Protein AF-A0A5E3X2V9-F1 (afdb_monomer)

Foldseek 3Di:
DDDPPQDFQWKWAAAQFWIWIWGPDPVTDIDIAGEQWKWFDFPPHDDTDIDSPLPDDHDQRGAWMWHWYDDVPQPGTWIWIFGHLQQVRAIKTHHHQWMWTQGPQQAIDIDGHDHPPDDPDRCVPDDIWQNPTGSHCRPDDPLVLLLVLLVCQQVLLVDQEDALDDLFSRGFPDLDLVSLVNTLALSRNQCSLVPCSQVDPVDHDPPVSRDPSVVSLVVLCVCLPPVNLVSSCSSVVNPPVSSVSSVSSSVSNNCSSPDCSNVVSVVVVVVVVCVVVVVDDD

Nearest PDB structures (foldseek):
  8j99-assembly1_K  TM=2.688E-01  e=1.780E+00  Homo sapiens
  6znd-assembly1_A  TM=4.124E-01  e=8.680E+00  Homo sapiens
  1ud9-assembly5_A-2  TM=3.377E-01  e=6.605E+00  Sulfurisphaera tokodaii
  5kbt-assembly1_A  TM=1.381E-01  e=3.622E+00  Rattus norvegicus

Sequence (282 aa):
MAVLRAFIVGTVTVHLTHVVYKWNDSSHRTVEILVGQRLDYYRRHEKDCLTTDVDDAIDVEVMISIKLVQEPGAAFPVAHVTFMPSAGRQRIRVPPGFRIVLRNDSSISVERMPLEGAVPPALTDAQVHNANCYWSVPRREDGHAVREAWLSYEWAGTSEHGALLWPVFKQPTSFDRESLKDVITPWSVRHFLLNKALEDRYNPIPSAVFVEKRFRVHHARKRFSLTNINRLMILAGAPEERRADLEYGAKLVMAALNSEVVTDAVYEETLADAYAQGMLGV

Solvent-accessible surface area (backbone atoms only — not comparable to full-atom values): 15616 Å² total; per-residue (Å²): 135,83,79,80,72,77,56,59,41,31,38,42,35,28,42,79,68,35,32,43,37,35,41,59,56,100,78,62,51,74,47,79,37,42,68,57,22,21,38,38,37,41,72,66,91,82,51,78,46,78,38,66,70,65,79,64,85,81,59,78,60,30,38,39,35,42,31,26,38,76,50,90,91,50,95,56,38,34,34,40,42,31,29,14,53,73,30,14,46,33,33,28,42,35,44,50,33,33,31,42,38,36,34,74,76,19,43,54,48,80,42,83,48,91,57,88,89,66,69,86,68,76,62,79,79,63,65,66,43,55,67,84,53,43,57,35,54,40,94,61,68,56,43,64,60,56,42,52,54,48,52,52,45,58,48,37,75,69,46,90,66,75,42,66,66,70,69,34,82,58,72,54,84,47,71,51,66,65,42,34,60,31,35,55,30,36,40,17,33,35,51,47,57,60,41,68,57,70,68,38,82,90,68,62,59,59,72,96,74,54,63,58,55,68,52,42,54,50,49,50,53,57,60,44,31,80,91,32,46,71,58,51,37,49,24,61,69,55,57,74,90,47,45,70,35,52,52,48,44,28,49,38,50,49,52,19,64,70,29,66,72,28,46,48,57,48,47,55,49,53,49,52,51,34,44,76,69,64,76,45,86,134

Secondary structure (DSSP, 8-state):
-------EEEEEEE-SSEEEEEE-STT-EEEEEEBT-EEEEESSTT-EEEES--SSPPPTTEEEEEEEE--TT-SS-EEEEEE-GGGTT-EEEE-TTEEEEEETTSBEEEEE---TTPPTTTTTT---BT-SSBSS--SS--HHHHHHHHHHHHHHTTSSSS----SSSS--SSSSHHHHHHH--HHHHHHHHT-GGGG-SSSPPPTTT---HHHHHHHHHHHTSGGGHHHHHHHTT--GGGHHHHHHHHHHHHHHHTSHHHHHHHHHHHHHHHHHTT-S--

Structure (mmCIF, N/CA/C/O backbone):
data_AF-A0A5E3X2V9-F1
#
_entry.id   AF-A0A5E3X2V9-F1
#
loop_
_atom_site.group_PDB
_atom_site.id
_atom_site.type_symbol
_atom_site.label_atom_id
_atom_site.label_alt_id
_atom_site.label_comp_id
_atom_site.label_asym_id
_atom_site.label_entity_id
_atom_site.label_seq_id
_atom_site.pdbx_PDB_ins_code
_atom_site.Cartn_x
_atom_site.Cartn_y
_atom_site.Cartn_z
_atom_site.occupancy
_atom_site.B_iso_or_equiv
_atom_site.auth_seq_id
_atom_site.auth_comp_id
_atom_site.auth_asym_id
_atom_site.auth_atom_id
_atom_site.pdbx_PDB_model_num
ATOM 1 N N . MET A 1 1 ? -23.678 31.538 -3.703 1.00 32.41 1 MET A N 1
ATOM 2 C CA . MET A 1 1 ? -22.517 30.646 -3.904 1.00 32.41 1 MET A CA 1
ATOM 3 C C . MET A 1 1 ? -22.728 29.394 -3.070 1.00 32.41 1 MET A C 1
ATOM 5 O O . MET A 1 1 ? -22.663 29.476 -1.852 1.00 32.41 1 MET A O 1
ATOM 9 N N . ALA A 1 2 ? -23.075 28.270 -3.696 1.00 32.31 2 ALA A N 1
ATOM 10 C CA . ALA A 1 2 ? -23.218 27.003 -2.988 1.00 32.31 2 ALA A CA 1
ATOM 11 C C . ALA A 1 2 ? -21.821 26.414 -2.753 1.00 32.31 2 ALA A C 1
ATOM 13 O O . ALA A 1 2 ? -21.100 26.128 -3.707 1.00 32.31 2 ALA A O 1
ATOM 14 N N . VAL A 1 3 ? -21.427 26.273 -1.488 1.00 35.69 3 VAL A N 1
ATOM 15 C CA . VAL A 1 3 ? -20.221 25.535 -1.103 1.00 35.69 3 VAL A CA 1
ATOM 16 C C . VAL A 1 3 ? -20.433 24.088 -1.541 1.00 35.69 3 VAL A C 1
ATOM 18 O O . VAL A 1 3 ? -21.303 23.401 -1.005 1.00 35.69 3 VAL A O 1
ATOM 21 N N . LEU A 1 4 ? -19.681 23.645 -2.550 1.00 39.78 4 LEU A N 1
ATOM 22 C CA . LEU A 1 4 ? -19.581 22.246 -2.960 1.00 39.78 4 LEU A CA 1
ATOM 23 C C . LEU A 1 4 ? -19.151 21.423 -1.737 1.00 39.78 4 LEU A C 1
ATOM 25 O O . LEU A 1 4 ? -17.966 21.321 -1.427 1.00 39.78 4 LEU A O 1
ATOM 29 N N . ARG A 1 5 ? -20.119 20.854 -1.009 1.00 44.28 5 ARG A N 1
ATOM 30 C CA . ARG A 1 5 ? -19.860 19.776 -0.055 1.00 44.28 5 ARG A CA 1
ATOM 31 C C . ARG A 1 5 ? -19.212 18.661 -0.864 1.00 44.28 5 ARG A C 1
ATOM 33 O O . ARG A 1 5 ? -19.873 18.052 -1.700 1.00 44.28 5 ARG A O 1
ATOM 40 N N . ALA A 1 6 ? -17.919 18.436 -0.655 1.00 53.41 6 ALA A N 1
ATOM 41 C CA . ALA A 1 6 ? -17.244 17.248 -1.147 1.00 53.41 6 ALA A CA 1
ATOM 42 C C . ALA A 1 6 ? -18.096 16.040 -0.734 1.00 53.41 6 ALA A C 1
ATOM 44 O O . ALA A 1 6 ? -18.306 15.809 0.456 1.00 53.41 6 ALA A O 1
ATOM 45 N N . PHE A 1 7 ? -18.686 15.349 -1.710 1.00 76.56 7 PHE A N 1
ATOM 46 C CA . PHE A 1 7 ? -19.578 14.225 -1.451 1.00 76.56 7 PHE A CA 1
ATOM 47 C C . PHE A 1 7 ? -18.760 13.118 -0.765 1.00 76.56 7 PHE A C 1
ATOM 49 O O . PHE A 1 7 ? -17.872 12.517 -1.372 1.00 76.56 7 PHE A O 1
ATOM 56 N N . ILE A 1 8 ? -19.004 12.921 0.532 1.00 85.94 8 ILE A N 1
ATOM 57 C CA . ILE A 1 8 ? -18.385 11.877 1.353 1.00 85.94 8 ILE A CA 1
ATOM 58 C C . ILE A 1 8 ? -18.996 10.543 0.935 1.00 85.94 8 ILE A C 1
ATOM 60 O O . ILE A 1 8 ? -20.210 10.377 1.044 1.00 85.94 8 ILE A O 1
ATOM 64 N N . VAL A 1 9 ? -18.162 9.603 0.499 1.00 87.44 9 VAL A N 1
ATOM 65 C CA . VAL A 1 9 ? -18.571 8.249 0.095 1.00 87.44 9 VAL A CA 1
ATOM 66 C C . VAL A 1 9 ? -18.712 7.341 1.306 1.00 87.44 9 VAL A C 1
ATOM 68 O O . VAL A 1 9 ? -19.652 6.564 1.389 1.00 87.44 9 VAL A O 1
ATOM 71 N N . GLY A 1 10 ? -17.822 7.468 2.284 1.00 90.12 10 GLY A N 1
ATOM 72 C CA . GLY A 1 10 ? -17.899 6.680 3.504 1.00 90.12 10 GLY A CA 1
ATOM 73 C C . GLY A 1 10 ? -17.013 7.231 4.604 1.00 90.12 10 GLY A C 1
ATOM 74 O O . GLY A 1 10 ? -16.170 8.099 4.371 1.00 90.12 10 GLY A O 1
ATOM 75 N N . THR A 1 11 ? -17.215 6.733 5.814 1.00 92.94 11 THR A N 1
ATOM 76 C CA . THR A 1 11 ? -16.408 7.080 6.979 1.00 92.94 11 THR A CA 1
ATOM 77 C C . THR A 1 11 ? -16.061 5.835 7.777 1.00 92.94 11 THR A C 1
ATOM 79 O O . THR A 1 11 ? -16.915 4.977 7.983 1.00 92.94 11 THR A O 1
ATOM 82 N N . VAL A 1 12 ? -14.823 5.767 8.257 1.00 94.12 12 VAL A N 1
ATOM 83 C CA . VAL A 1 12 ? -14.354 4.764 9.219 1.00 94.12 12 VAL A CA 1
ATOM 84 C C . VAL A 1 12 ? -14.007 5.505 10.500 1.00 94.12 12 VAL A C 1
ATOM 86 O O . VAL A 1 12 ? -13.153 6.389 10.490 1.00 94.12 12 VAL A O 1
ATOM 89 N N . THR A 1 13 ? -14.682 5.189 11.592 1.00 93.75 13 THR A N 1
ATOM 90 C CA . THR A 1 13 ? -14.564 5.895 12.867 1.00 93.75 13 THR A CA 1
ATOM 91 C C . THR A 1 13 ? -14.076 4.914 13.920 1.00 93.75 13 THR A C 1
ATOM 93 O O . THR A 1 13 ? -14.760 3.940 14.212 1.00 93.75 13 THR A O 1
ATOM 96 N N . VAL A 1 14 ? -12.875 5.136 14.458 1.00 92.75 14 VAL A N 1
ATOM 97 C CA . VAL A 1 14 ? -12.230 4.190 15.378 1.00 92.75 14 VAL A CA 1
ATOM 98 C C . VAL A 1 14 ? -12.459 4.629 16.819 1.00 92.75 14 VAL A C 1
ATOM 100 O O . VAL A 1 14 ? -11.964 5.676 17.249 1.00 92.75 14 VAL A O 1
ATOM 103 N N . HIS A 1 15 ? -13.205 3.821 17.563 1.00 90.62 15 HIS A N 1
ATOM 104 C CA . HIS A 1 15 ? -13.418 3.964 18.999 1.00 90.62 15 HIS A CA 1
ATOM 105 C C . HIS A 1 15 ? -12.496 3.020 19.778 1.00 90.62 15 HIS A C 1
ATOM 107 O O . HIS A 1 15 ? -11.729 2.252 19.204 1.00 90.62 15 HIS A O 1
ATOM 113 N N . LEU A 1 16 ? -12.551 3.093 21.110 1.00 88.12 16 LEU A N 1
ATOM 114 C CA . LEU A 1 16 ? -11.687 2.302 21.994 1.00 88.12 16 LEU A CA 1
ATOM 115 C C . LEU A 1 16 ? -11.940 0.789 21.896 1.00 88.12 16 LEU A C 1
ATOM 117 O O . LEU A 1 16 ? -11.033 0.003 22.145 1.00 88.12 16 LEU A O 1
ATOM 121 N N . THR A 1 17 ? -13.165 0.383 21.558 1.00 87.94 17 THR A N 1
ATOM 122 C CA . THR A 1 17 ? -13.599 -1.026 21.574 1.00 87.94 17 THR A CA 1
ATOM 123 C C . THR A 1 17 ? -14.118 -1.526 20.231 1.00 87.94 17 THR A C 1
ATOM 125 O O . THR A 1 17 ? -14.283 -2.731 20.051 1.00 87.94 17 THR A O 1
ATOM 128 N N . HIS A 1 18 ? -14.394 -0.619 19.298 1.00 92.75 18 HIS A N 1
ATOM 129 C CA . HIS A 1 18 ? -15.044 -0.939 18.037 1.00 92.75 18 HIS A CA 1
ATOM 130 C C . HIS A 1 18 ? -14.705 0.092 16.959 1.00 92.75 18 HIS A C 1
ATOM 132 O O . HIS A 1 18 ? -14.253 1.204 17.239 1.00 92.75 18 HIS A O 1
ATOM 138 N N . VAL A 1 19 ? -14.957 -0.275 15.710 1.00 94.25 19 VAL A N 1
ATOM 139 C CA . VAL A 1 19 ? -14.940 0.626 14.563 1.00 94.25 19 VAL A CA 1
ATOM 140 C C . VAL A 1 19 ? -16.359 0.776 14.047 1.00 94.25 19 VAL A C 1
ATOM 142 O O . VAL A 1 19 ? -17.034 -0.216 13.795 1.00 94.25 19 VAL A O 1
ATOM 145 N N . VAL A 1 20 ? -16.793 2.013 13.839 1.00 93.62 20 VAL A N 1
ATOM 146 C CA . VAL A 1 20 ? -18.029 2.310 13.117 1.00 93.62 20 VAL A CA 1
ATOM 147 C C . VAL A 1 20 ? -17.672 2.618 11.671 1.00 93.62 20 VAL A C 1
ATOM 149 O O . VAL A 1 20 ? -17.026 3.624 11.372 1.00 93.62 20 VAL A O 1
ATOM 152 N N . TYR A 1 21 ? -18.095 1.750 10.761 1.00 92.19 21 TYR A N 1
ATOM 153 C CA . TYR A 1 21 ? -18.021 1.987 9.329 1.00 92.19 21 TYR A CA 1
ATOM 154 C C . TYR A 1 21 ? -19.378 2.443 8.809 1.00 92.19 21 TYR A C 1
ATOM 156 O O . TYR A 1 21 ? -20.404 1.820 9.072 1.00 92.19 21 TYR A O 1
ATOM 164 N N . LYS A 1 22 ? -19.383 3.533 8.049 1.00 90.56 22 LYS A N 1
ATOM 165 C CA . LYS A 1 22 ? -20.573 4.048 7.382 1.00 90.56 22 LYS A CA 1
ATOM 166 C C . LYS A 1 22 ? -20.288 4.229 5.904 1.00 90.56 22 LYS A C 1
ATOM 168 O O . LYS A 1 22 ? -19.321 4.901 5.546 1.00 90.56 22 LYS A O 1
ATOM 173 N N . TRP A 1 23 ? -21.166 3.704 5.060 1.00 86.94 23 TRP A N 1
ATOM 174 C CA . TRP A 1 23 ? -21.136 3.952 3.624 1.00 86.94 23 TRP A CA 1
ATOM 175 C C . TRP A 1 23 ? -22.349 4.788 3.217 1.00 86.94 23 TRP A C 1
ATOM 177 O O . TRP A 1 23 ? -23.495 4.475 3.546 1.00 86.94 23 TRP A O 1
ATOM 187 N N . ASN A 1 24 ? -22.093 5.898 2.532 1.00 77.81 24 ASN A N 1
ATOM 188 C CA . ASN A 1 24 ? -23.110 6.818 2.044 1.00 77.81 24 ASN A CA 1
ATOM 189 C C . ASN A 1 24 ? -23.538 6.407 0.628 1.00 77.81 24 ASN A C 1
ATOM 191 O O . ASN A 1 24 ? -23.315 7.142 -0.333 1.00 77.81 24 ASN A O 1
ATOM 195 N N . ASP A 1 25 ? -24.149 5.229 0.503 1.00 68.62 25 ASP A N 1
ATOM 196 C CA . ASP A 1 25 ? -25.026 4.928 -0.630 1.00 68.62 25 ASP A CA 1
ATOM 197 C C . ASP A 1 25 ? -26.492 5.238 -0.276 1.00 68.62 25 ASP A C 1
ATOM 199 O O . ASP A 1 25 ? -26.806 5.682 0.833 1.00 68.62 25 ASP A O 1
ATOM 203 N N . SER A 1 26 ? -27.399 5.007 -1.225 1.00 50.84 26 SER A N 1
ATOM 204 C CA . SER A 1 26 ? -28.844 5.228 -1.087 1.00 50.84 26 SER A CA 1
ATOM 205 C C . SER A 1 26 ? -29.517 4.470 0.070 1.00 50.84 26 SER A C 1
ATOM 207 O O . SER A 1 26 ? -30.665 4.770 0.383 1.00 50.84 26 SER A O 1
ATOM 209 N N . SER A 1 27 ? -28.839 3.513 0.711 1.00 58.47 27 SER A N 1
ATOM 210 C CA . SER A 1 27 ? -29.353 2.702 1.821 1.00 58.47 27 SER A CA 1
ATOM 211 C C . SER A 1 27 ? -28.772 3.052 3.198 1.00 58.47 27 SER A C 1
ATOM 213 O O . SER A 1 27 ? -29.220 2.473 4.183 1.00 58.47 27 SER A O 1
ATOM 215 N N . HIS A 1 28 ? -27.829 4.007 3.288 1.00 59.72 28 HIS A N 1
ATOM 216 C CA . HIS A 1 28 ? -27.198 4.480 4.534 1.00 59.72 28 HIS A CA 1
ATOM 217 C C . HIS A 1 28 ? -26.933 3.364 5.559 1.00 59.72 28 HIS A C 1
ATOM 219 O O . HIS A 1 28 ? -27.557 3.309 6.620 1.00 59.72 28 HIS A O 1
ATOM 225 N N . ARG A 1 29 ? -25.979 2.481 5.260 1.00 71.62 29 ARG A N 1
ATOM 226 C CA . ARG A 1 29 ? -25.601 1.400 6.176 1.00 71.62 29 ARG A CA 1
ATOM 227 C C . ARG A 1 29 ? -24.514 1.848 7.142 1.00 71.62 29 ARG A C 1
ATOM 229 O O . ARG A 1 29 ? -23.507 2.431 6.734 1.00 71.62 29 ARG A O 1
ATOM 236 N N . THR A 1 30 ? -24.731 1.541 8.417 1.00 86.62 30 THR A N 1
ATOM 237 C CA . THR A 1 30 ? -23.747 1.677 9.493 1.00 86.62 30 THR A CA 1
ATOM 238 C C . THR A 1 30 ? -23.463 0.285 10.039 1.00 86.62 30 THR A C 1
ATOM 240 O O . THR A 1 30 ? -24.399 -0.434 10.384 1.00 86.62 30 THR A O 1
ATOM 243 N N . VAL A 1 31 ? -22.190 -0.089 10.114 1.00 90.75 31 VAL A N 1
ATOM 244 C CA . VAL A 1 31 ? -21.728 -1.379 10.631 1.00 90.75 31 VAL A CA 1
ATOM 245 C C . VAL A 1 31 ? -20.752 -1.125 11.769 1.00 90.75 31 VAL A C 1
ATOM 247 O O . VAL A 1 31 ? -19.828 -0.323 11.636 1.00 90.75 31 VAL A O 1
ATOM 250 N N . GLU A 1 32 ? -20.962 -1.818 12.880 1.00 93.88 32 GLU A N 1
ATOM 251 C CA . GLU A 1 32 ? -20.035 -1.849 14.004 1.00 93.88 32 GLU A CA 1
ATOM 252 C C . GLU A 1 32 ? -19.147 -3.093 13.896 1.00 93.88 32 GLU A C 1
ATOM 254 O O . GLU A 1 32 ? -19.634 -4.195 13.649 1.00 93.88 32 GLU A O 1
ATOM 259 N N . ILE A 1 33 ? -17.838 -2.903 14.044 1.00 94.56 33 ILE A N 1
ATOM 260 C CA . ILE A 1 33 ? -16.817 -3.944 13.925 1.00 94.56 33 ILE A CA 1
ATOM 261 C C . ILE A 1 33 ? -16.074 -3.998 15.254 1.00 94.56 33 ILE A C 1
ATOM 263 O O . ILE A 1 33 ? -15.403 -3.037 15.633 1.00 94.56 33 ILE A O 1
ATOM 267 N N . LEU A 1 34 ? -16.195 -5.111 15.965 1.00 95.19 34 LEU A N 1
ATOM 268 C CA . LEU A 1 34 ? -15.561 -5.315 17.262 1.00 95.19 34 LEU A CA 1
ATOM 269 C C . LEU A 1 34 ? -14.118 -5.810 17.109 1.00 95.19 34 LEU A C 1
ATOM 271 O O . LEU A 1 34 ? -13.676 -6.216 16.032 1.00 95.19 34 LEU A O 1
ATOM 275 N N . VAL A 1 35 ? -13.370 -5.792 18.213 1.00 92.75 35 VAL A N 1
ATOM 276 C CA . VAL A 1 35 ? -12.019 -6.370 18.260 1.00 92.75 35 VAL A CA 1
ATOM 277 C C . VAL A 1 35 ? -12.073 -7.849 17.865 1.00 92.75 35 VAL A C 1
ATOM 279 O O . VAL A 1 35 ? -12.900 -8.602 18.373 1.00 92.75 35 VAL A O 1
ATOM 282 N N . GLY A 1 36 ? -11.180 -8.266 16.966 1.00 91.44 36 GLY A N 1
ATOM 283 C CA . GLY A 1 36 ? -11.147 -9.633 16.439 1.00 91.44 36 GLY A CA 1
ATOM 284 C C . GLY A 1 36 ? -12.164 -9.895 15.326 1.00 91.44 36 GLY A C 1
ATOM 285 O O . GLY A 1 36 ? -12.368 -11.046 14.954 1.00 91.44 36 GLY A O 1
ATOM 286 N N . GLN A 1 37 ? -12.793 -8.849 14.781 1.00 94.69 37 GLN A N 1
ATOM 287 C CA . GLN A 1 37 ? -13.643 -8.943 13.597 1.00 94.69 37 GLN A CA 1
ATOM 288 C C . GLN A 1 37 ? -13.020 -8.225 12.398 1.00 94.69 37 GLN A C 1
ATOM 290 O O . GLN A 1 37 ? -12.259 -7.260 12.538 1.00 94.69 37 GLN A O 1
ATOM 295 N N . ARG A 1 38 ? -13.385 -8.700 11.205 1.00 94.81 38 ARG A N 1
ATOM 296 C CA . ARG A 1 38 ? -13.110 -8.069 9.916 1.00 94.81 38 ARG A CA 1
ATOM 297 C C . ARG A 1 38 ? -14.413 -7.858 9.161 1.00 94.81 38 ARG A C 1
ATOM 299 O O . ARG A 1 38 ? -15.234 -8.766 9.067 1.00 94.81 38 ARG A O 1
ATOM 306 N N . LEU A 1 39 ? -14.572 -6.671 8.596 1.00 93.56 39 LEU A N 1
ATOM 307 C CA . LEU A 1 39 ? -15.597 -6.355 7.615 1.00 93.56 39 LEU A CA 1
ATOM 308 C C . LEU A 1 39 ? -14.964 -6.251 6.231 1.00 93.56 39 LEU A C 1
ATOM 310 O O . LEU A 1 39 ? -14.071 -5.429 6.035 1.00 93.56 39 LEU A O 1
ATOM 314 N N . ASP A 1 40 ? -15.496 -7.006 5.277 1.00 92.12 40 ASP A N 1
ATOM 315 C CA . ASP A 1 40 ? -15.162 -6.896 3.861 1.00 92.12 40 ASP A CA 1
ATOM 316 C C . ASP A 1 40 ? -16.346 -6.286 3.094 1.00 92.12 40 ASP A C 1
ATOM 318 O O . ASP A 1 40 ? -17.437 -6.862 3.050 1.00 92.12 40 ASP A O 1
ATOM 322 N N . TYR A 1 41 ? -16.126 -5.115 2.490 1.00 87.88 41 TYR A N 1
ATOM 323 C CA . TYR A 1 41 ? -17.091 -4.427 1.629 1.00 87.88 41 TYR A CA 1
ATOM 324 C C . TYR A 1 41 ? -16.736 -4.652 0.156 1.00 87.88 41 TYR A C 1
ATOM 326 O O . TYR A 1 41 ? -15.621 -4.334 -0.270 1.00 87.88 41 TYR A O 1
ATOM 334 N N . TYR A 1 42 ? -17.670 -5.179 -0.637 1.00 85.94 42 TYR A N 1
ATOM 335 C CA . TYR A 1 42 ? -17.431 -5.630 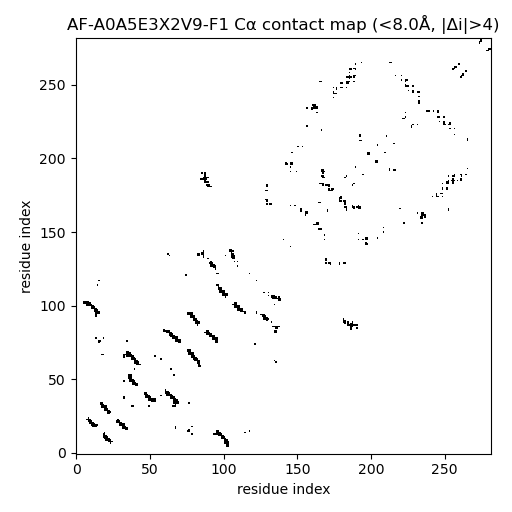-2.014 1.00 85.94 42 TYR A CA 1
ATOM 336 C C . TYR A 1 42 ? -17.890 -4.618 -3.069 1.00 85.94 42 TYR A C 1
ATOM 338 O O . TYR A 1 42 ? -18.833 -3.856 -2.872 1.00 85.94 42 TYR A O 1
ATOM 346 N N . ARG A 1 43 ? -17.244 -4.644 -4.246 1.00 72.75 43 ARG A N 1
ATOM 347 C CA . ARG A 1 43 ? -17.588 -3.767 -5.383 1.00 72.75 43 ARG A CA 1
ATOM 348 C C . ARG A 1 43 ? -18.965 -4.049 -5.986 1.00 72.75 43 ARG A C 1
ATOM 350 O O . ARG A 1 43 ? -19.591 -3.139 -6.528 1.00 72.75 43 ARG A O 1
ATOM 357 N N . ARG A 1 44 ? -19.416 -5.304 -5.954 1.00 70.12 44 ARG A N 1
ATOM 358 C CA . ARG A 1 44 ? -20.746 -5.706 -6.426 1.00 70.12 44 ARG A CA 1
ATOM 359 C C . ARG A 1 44 ? -21.701 -5.675 -5.229 1.00 70.12 44 ARG A C 1
ATOM 361 O O . ARG A 1 44 ? -21.501 -6.388 -4.253 1.00 70.12 44 ARG A O 1
ATOM 368 N N . HIS A 1 45 ? -22.688 -4.787 -5.320 1.00 56.59 45 HIS A N 1
ATOM 369 C CA . HIS A 1 45 ? -23.490 -4.171 -4.253 1.00 56.59 45 HIS A CA 1
ATOM 370 C C . HIS A 1 45 ? -24.382 -5.070 -3.364 1.00 56.59 45 HIS A C 1
ATOM 372 O O . HIS A 1 45 ? -25.392 -4.592 -2.857 1.00 56.59 45 HIS A O 1
ATOM 378 N N . GLU A 1 46 ? -24.059 -6.338 -3.113 1.00 55.47 46 GLU A N 1
ATOM 379 C CA . GLU A 1 46 ? -25.005 -7.226 -2.407 1.00 55.47 46 GLU A CA 1
ATOM 380 C C . GLU A 1 46 ? -24.459 -7.948 -1.176 1.00 55.47 46 GLU A C 1
ATOM 382 O O . GLU A 1 46 ? -25.230 -8.610 -0.480 1.00 55.47 46 GLU A O 1
ATOM 387 N N . LYS A 1 47 ? -23.174 -7.796 -0.835 1.00 63.41 47 LYS A N 1
ATOM 388 C CA . LYS A 1 47 ? -22.611 -8.501 0.320 1.00 63.41 47 LYS A CA 1
ATOM 389 C C . LYS A 1 47 ? -21.634 -7.637 1.106 1.00 63.41 47 LYS A C 1
ATOM 391 O O . LYS A 1 47 ? -20.516 -7.398 0.669 1.00 63.41 47 LYS A O 1
ATOM 396 N N . ASP A 1 48 ? -22.067 -7.238 2.294 1.00 70.00 48 ASP A N 1
ATOM 397 C CA . ASP A 1 48 ? -21.167 -6.877 3.383 1.00 70.00 48 ASP A CA 1
ATOM 398 C C . ASP A 1 48 ? -20.902 -8.177 4.145 1.00 70.00 48 ASP A C 1
ATOM 400 O O . ASP A 1 48 ? -21.848 -8.858 4.549 1.00 70.00 48 ASP A O 1
ATOM 404 N N . CYS A 1 49 ? -19.639 -8.571 4.293 1.00 82.12 49 CYS A N 1
ATOM 405 C CA . CYS A 1 49 ? -19.292 -9.784 5.029 1.00 82.12 49 CYS A CA 1
ATOM 406 C C . CYS A 1 49 ? -18.572 -9.397 6.316 1.00 82.12 49 CYS A C 1
ATOM 408 O O . CYS A 1 49 ? -17.412 -8.988 6.276 1.00 82.12 49 CYS A O 1
ATOM 410 N N . LEU A 1 50 ? -19.266 -9.505 7.450 1.00 88.62 50 LEU A N 1
ATOM 411 C CA . LEU A 1 50 ? -18.638 -9.427 8.764 1.00 88.62 50 LEU A CA 1
ATOM 412 C C . LEU A 1 50 ? -18.215 -10.839 9.173 1.00 88.62 50 LEU A C 1
ATOM 414 O O . LEU A 1 50 ? -19.043 -11.748 9.218 1.00 88.62 50 LEU A O 1
ATOM 418 N N . THR A 1 51 ? -16.934 -11.017 9.465 1.00 88.62 51 THR A N 1
ATOM 419 C CA . THR A 1 51 ? -16.342 -12.302 9.837 1.00 88.62 51 THR A CA 1
ATOM 420 C C . THR A 1 51 ? -15.459 -12.156 11.072 1.00 88.62 51 THR A C 1
ATOM 422 O O . THR A 1 51 ? -14.964 -11.072 11.384 1.00 88.62 51 THR A O 1
ATOM 425 N N . THR A 1 52 ? -15.265 -13.259 11.788 1.00 88.31 52 THR A N 1
ATOM 426 C CA . THR A 1 52 ? -14.268 -13.390 12.860 1.00 88.31 52 THR A CA 1
ATOM 427 C C . THR A 1 52 ? -12.942 -13.952 12.347 1.00 88.31 52 THR A C 1
ATOM 429 O O . THR A 1 52 ? -11.964 -13.970 13.088 1.00 88.31 52 THR A O 1
ATOM 432 N N . ASP A 1 53 ? -12.891 -14.411 11.093 1.00 87.12 53 ASP A N 1
ATOM 433 C CA . ASP A 1 53 ? -11.642 -14.814 10.449 1.00 87.12 53 ASP A CA 1
ATOM 434 C C . ASP A 1 53 ? -10.908 -13.581 9.903 1.00 87.12 53 ASP A C 1
ATOM 436 O O . ASP A 1 53 ? -11.163 -13.088 8.802 1.00 87.12 53 ASP A O 1
ATOM 440 N N . VAL A 1 54 ? -10.047 -13.009 10.743 1.00 83.12 54 VAL A N 1
ATOM 441 C CA . VAL A 1 54 ? -9.371 -11.731 10.477 1.00 83.12 54 VAL A CA 1
ATOM 442 C C . VAL A 1 54 ? -8.097 -11.858 9.645 1.00 83.12 54 VAL A C 1
ATOM 444 O O . VAL A 1 54 ? -7.592 -10.840 9.147 1.00 83.12 54 VAL A O 1
ATOM 447 N N . ASP A 1 55 ? -7.581 -13.076 9.496 1.00 83.56 55 ASP A N 1
ATOM 448 C CA . ASP A 1 55 ? -6.290 -13.352 8.861 1.00 83.56 55 ASP A CA 1
ATOM 449 C C . ASP A 1 55 ? -6.423 -14.067 7.514 1.00 83.56 55 ASP A C 1
ATOM 451 O O . ASP A 1 55 ? -5.448 -14.130 6.763 1.00 83.56 55 ASP A O 1
ATOM 455 N N . ASP A 1 56 ? -7.637 -14.491 7.156 1.00 83.94 56 ASP A N 1
ATOM 456 C CA . ASP A 1 56 ? -7.970 -14.951 5.813 1.00 83.94 56 ASP A CA 1
ATOM 457 C C . ASP A 1 56 ? -7.538 -13.969 4.714 1.00 83.94 56 ASP A C 1
ATOM 459 O O . ASP A 1 56 ? -7.549 -12.744 4.882 1.00 83.94 56 ASP A O 1
ATOM 463 N N . ALA A 1 57 ? -7.207 -14.503 3.540 1.00 85.19 57 ALA A N 1
ATOM 464 C CA . ALA A 1 57 ? -6.857 -13.683 2.388 1.00 85.19 57 ALA A CA 1
ATOM 465 C C . ALA A 1 57 ? -8.041 -12.801 1.949 1.00 85.19 57 ALA A C 1
ATOM 467 O O . ALA A 1 57 ? -9.181 -13.252 1.856 1.00 85.19 57 ALA A O 1
ATOM 468 N N . ILE A 1 58 ? -7.757 -11.535 1.631 1.00 85.88 58 ILE A N 1
ATOM 469 C CA . ILE A 1 58 ? -8.775 -10.591 1.159 1.00 85.88 58 ILE A CA 1
ATOM 470 C C . ILE A 1 58 ? -9.041 -10.837 -0.332 1.00 85.88 58 ILE A C 1
ATOM 472 O O . ILE A 1 58 ? -8.143 -10.661 -1.165 1.00 85.88 58 ILE A O 1
ATOM 476 N N . ASP A 1 59 ? -10.289 -11.161 -0.672 1.00 85.69 59 ASP A N 1
ATOM 477 C CA . ASP A 1 59 ? -10.750 -11.364 -2.051 1.00 85.69 59 ASP A CA 1
ATOM 478 C C . ASP A 1 59 ? -10.513 -10.111 -2.916 1.00 85.69 59 ASP A C 1
ATOM 480 O O . ASP A 1 59 ? -10.690 -8.973 -2.469 1.00 85.69 59 ASP A O 1
ATOM 484 N N . VAL A 1 60 ? -10.082 -10.312 -4.163 1.00 81.88 60 VAL A N 1
ATOM 485 C CA . VAL A 1 60 ? -9.799 -9.270 -5.163 1.00 81.88 60 VAL A CA 1
ATOM 486 C C . VAL A 1 60 ? -10.964 -8.304 -5.415 1.00 81.88 60 VAL A C 1
ATOM 488 O O . VAL A 1 60 ? -10.715 -7.152 -5.780 1.00 81.88 60 VAL A O 1
ATOM 491 N N . GLU A 1 61 ? -12.210 -8.728 -5.195 1.00 85.31 61 GLU A N 1
ATOM 492 C CA . GLU A 1 61 ? -13.405 -7.892 -5.359 1.00 85.31 61 GLU A CA 1
ATOM 493 C C . GLU A 1 61 ? -13.692 -6.967 -4.162 1.00 85.31 61 GLU A C 1
ATOM 495 O O . GLU A 1 61 ? -14.509 -6.041 -4.279 1.00 85.31 61 GLU A O 1
ATOM 500 N N . VAL A 1 62 ? -13.010 -7.171 -3.027 1.00 87.56 62 VAL A N 1
ATOM 501 C CA . VAL A 1 62 ? -13.153 -6.335 -1.827 1.00 87.56 62 VAL A CA 1
ATOM 502 C C . VAL A 1 62 ? -12.607 -4.939 -2.096 1.00 87.56 62 VAL A C 1
ATOM 504 O O . VAL A 1 62 ? -11.421 -4.746 -2.387 1.00 87.56 62 VAL A O 1
ATOM 507 N N . MET A 1 63 ? -13.491 -3.953 -1.958 1.00 87.31 63 MET A N 1
ATOM 508 C CA . MET A 1 63 ? -13.189 -2.534 -2.080 1.00 87.31 63 MET A CA 1
ATOM 509 C C . MET A 1 63 ? -12.439 -2.000 -0.861 1.00 87.31 63 MET A C 1
ATOM 511 O O . MET A 1 63 ? -11.437 -1.295 -0.996 1.00 87.31 63 MET A O 1
ATOM 515 N N . ILE A 1 64 ? -12.936 -2.335 0.326 1.00 90.56 64 ILE A N 1
ATOM 516 C CA . ILE A 1 64 ? -12.347 -1.952 1.603 1.00 90.56 64 ILE A CA 1
ATOM 517 C C . ILE A 1 64 ? -12.546 -3.096 2.595 1.00 90.56 64 ILE A C 1
ATOM 519 O O . ILE A 1 64 ? -13.642 -3.629 2.735 1.00 90.56 64 ILE A O 1
ATOM 523 N N . SER A 1 65 ? -11.456 -3.476 3.249 1.00 93.62 65 SER A N 1
ATOM 524 C CA . SER A 1 65 ? -11.416 -4.439 4.343 1.00 93.62 65 SER A CA 1
ATOM 525 C C . SER A 1 65 ? -11.032 -3.682 5.604 1.00 93.62 65 SER A C 1
ATOM 527 O O . SER A 1 65 ? -10.002 -3.007 5.627 1.00 93.62 65 SER A O 1
ATOM 529 N N . ILE A 1 66 ? -11.828 -3.798 6.658 1.00 95.38 66 ILE A N 1
ATOM 530 C CA . ILE A 1 66 ? -11.593 -3.126 7.934 1.00 95.38 66 ILE A CA 1
ATOM 531 C C . ILE A 1 66 ? -11.532 -4.193 9.011 1.00 95.38 66 ILE A C 1
ATOM 533 O O . ILE A 1 66 ? -12.532 -4.860 9.259 1.00 95.38 66 ILE A O 1
ATOM 537 N N . LYS A 1 67 ? -10.388 -4.338 9.678 1.00 95.06 67 LYS A N 1
ATOM 538 C CA . LYS A 1 67 ? -10.277 -5.192 10.865 1.00 95.06 67 LYS A CA 1
ATOM 539 C C . LYS A 1 67 ? -9.825 -4.400 12.075 1.00 95.06 67 LYS A C 1
ATOM 541 O O . LYS A 1 67 ? -8.983 -3.517 11.944 1.00 95.06 67 LYS A O 1
ATOM 546 N N . LEU A 1 68 ? -10.367 -4.717 13.244 1.00 94.44 68 LEU A N 1
ATOM 547 C CA . LEU A 1 68 ? -9.930 -4.129 14.507 1.00 94.44 68 LEU A CA 1
ATOM 548 C C . LEU A 1 68 ? -9.137 -5.170 15.289 1.00 94.44 68 LEU A C 1
ATOM 550 O O . LEU A 1 68 ? -9.671 -6.219 15.647 1.00 94.44 68 LEU A O 1
ATOM 554 N N . VAL A 1 69 ? -7.860 -4.894 15.547 1.00 91.69 69 VAL A N 1
ATOM 555 C CA . VAL A 1 69 ? -6.945 -5.862 16.164 1.00 91.69 69 VAL A CA 1
ATOM 556 C C . VAL A 1 69 ? -6.260 -5.279 17.391 1.00 91.69 69 VAL A C 1
ATOM 558 O O . VAL A 1 69 ? -5.878 -4.111 17.413 1.00 91.69 69 VAL A O 1
ATOM 561 N N . GLN A 1 70 ? -6.084 -6.104 18.421 1.00 90.31 70 GLN A N 1
ATOM 562 C CA . GLN A 1 70 ? -5.254 -5.764 19.571 1.00 90.31 70 GLN A CA 1
ATOM 563 C C . GLN A 1 70 ? -3.801 -6.127 19.249 1.00 90.31 70 GLN A C 1
ATOM 565 O O . GLN A 1 70 ? -3.411 -7.290 19.336 1.00 90.31 70 GLN A O 1
ATOM 570 N N . GLU A 1 71 ? -3.004 -5.139 18.840 1.00 86.12 71 GLU A N 1
ATOM 571 C CA . GLU A 1 71 ? -1.586 -5.363 18.545 1.00 86.12 71 GLU A CA 1
ATOM 572 C C . GLU A 1 71 ? -0.789 -5.650 19.836 1.00 86.12 71 GLU A C 1
ATOM 574 O O . GLU A 1 71 ? -1.096 -5.081 20.894 1.00 86.12 71 GLU A O 1
ATOM 579 N N . PRO A 1 72 ? 0.250 -6.507 19.781 1.00 82.88 72 PRO A N 1
ATOM 580 C CA . PRO A 1 72 ? 1.127 -6.747 20.922 1.00 82.88 72 PRO A CA 1
ATOM 581 C C . PRO A 1 72 ? 1.777 -5.448 21.415 1.00 82.88 72 PRO A C 1
ATOM 583 O O . PRO A 1 72 ? 2.425 -4.740 20.652 1.00 82.88 72 PRO A O 1
ATOM 586 N N . GLY A 1 73 ? 1.616 -5.141 22.704 1.00 77.50 73 GLY A N 1
ATOM 587 C CA . GLY A 1 73 ? 2.199 -3.949 23.328 1.00 77.50 73 GLY A CA 1
ATOM 588 C C . GLY A 1 73 ? 1.451 -2.635 23.067 1.00 77.50 73 GLY A C 1
ATOM 589 O O . GLY A 1 73 ? 1.809 -1.622 23.665 1.00 77.50 73 GLY A O 1
ATOM 590 N N . ALA A 1 74 ? 0.401 -2.629 22.238 1.00 78.81 74 ALA A N 1
ATOM 591 C CA . ALA A 1 74 ? -0.444 -1.453 22.059 1.00 78.81 74 ALA A CA 1
ATOM 592 C C . ALA A 1 74 ? -1.400 -1.280 23.250 1.00 78.81 74 ALA A C 1
ATOM 594 O O . ALA A 1 74 ? -2.047 -2.231 23.686 1.00 78.81 74 ALA A O 1
ATOM 595 N N . ALA A 1 75 ? -1.531 -0.051 23.754 1.00 80.75 75 ALA A N 1
ATOM 596 C CA . ALA A 1 75 ? -2.451 0.257 24.853 1.00 80.75 75 ALA A CA 1
ATOM 597 C C . ALA A 1 75 ? -3.931 0.100 24.457 1.00 80.75 75 ALA A C 1
ATOM 599 O O . ALA A 1 75 ? -4.772 -0.168 25.311 1.00 80.75 75 ALA A O 1
ATOM 600 N N . PHE A 1 76 ? -4.239 0.256 23.166 1.00 85.94 76 PHE A N 1
ATOM 601 C CA . PHE A 1 76 ? -5.586 0.130 22.620 1.00 85.94 76 PHE A CA 1
ATOM 602 C C . PHE A 1 76 ? -5.583 -0.638 21.290 1.00 85.94 76 PHE A C 1
ATOM 604 O O . PHE A 1 76 ? -4.550 -0.660 20.612 1.00 85.94 76 PHE A O 1
ATOM 611 N N . PRO A 1 77 ? -6.729 -1.215 20.884 1.00 89.75 77 PRO A N 1
ATOM 612 C CA . PRO A 1 77 ? -6.888 -1.828 19.572 1.00 89.75 77 PRO A CA 1
ATOM 613 C C . PRO A 1 77 ? -6.658 -0.831 18.431 1.00 89.75 77 PRO A C 1
ATOM 615 O O . PRO A 1 77 ? -7.057 0.329 18.517 1.00 89.75 77 PRO A O 1
ATOM 618 N N . VAL A 1 78 ? -6.062 -1.298 17.336 1.00 91.44 78 VAL A N 1
ATOM 619 C CA . VAL A 1 78 ? -5.771 -0.509 16.134 1.00 91.44 78 VAL A CA 1
ATOM 620 C C . VAL A 1 78 ? -6.612 -1.037 14.977 1.00 91.44 78 VAL A C 1
ATOM 622 O O . VAL A 1 78 ? -6.668 -2.242 14.724 1.00 91.44 78 VAL A O 1
ATOM 625 N N . ALA A 1 79 ? -7.278 -0.136 14.259 1.00 94.19 79 ALA A N 1
ATOM 626 C CA . ALA A 1 79 ? -8.002 -0.490 13.051 1.00 94.19 79 ALA A CA 1
ATOM 627 C C . ALA A 1 79 ? -7.039 -0.565 11.863 1.00 94.19 79 ALA A C 1
ATOM 629 O O . ALA A 1 79 ? -6.298 0.373 11.570 1.00 94.19 79 ALA A O 1
ATOM 630 N N . HIS A 1 80 ? -7.061 -1.688 11.163 1.00 94.19 80 HIS A N 1
ATOM 631 C CA . HIS A 1 80 ? -6.344 -1.923 9.920 1.00 94.19 80 HIS A CA 1
ATOM 632 C C . HIS A 1 80 ? -7.336 -1.778 8.776 1.00 94.19 80 HIS A C 1
ATOM 634 O O . HIS A 1 80 ? -8.243 -2.597 8.624 1.00 94.19 80 HIS A O 1
ATOM 640 N N . VAL A 1 81 ? -7.160 -0.731 7.979 1.00 94.31 81 VAL A N 1
ATOM 641 C CA . VAL A 1 81 ? -8.003 -0.445 6.820 1.00 94.31 81 VAL A CA 1
ATOM 642 C C . VAL A 1 81 ? -7.205 -0.757 5.565 1.00 94.31 81 VAL A C 1
ATOM 644 O O . VAL A 1 81 ? -6.258 -0.043 5.244 1.00 94.31 81 VAL A O 1
ATOM 647 N N . THR A 1 82 ? -7.567 -1.829 4.869 1.00 92.25 82 THR A N 1
ATOM 648 C CA . THR A 1 82 ? -6.923 -2.271 3.629 1.00 92.25 82 THR A CA 1
ATOM 649 C C . THR A 1 82 ? -7.822 -1.978 2.442 1.00 92.25 82 THR A C 1
ATOM 651 O O . THR A 1 82 ? -8.995 -2.347 2.430 1.00 92.25 82 THR A O 1
ATOM 654 N N . PHE A 1 83 ? -7.267 -1.342 1.417 1.00 88.81 83 PHE A N 1
ATOM 655 C CA . PHE A 1 83 ? -8.019 -0.995 0.216 1.00 88.81 83 PHE A CA 1
ATOM 656 C C . PHE A 1 83 ? -7.896 -2.051 -0.874 1.00 88.81 83 PHE A C 1
ATOM 658 O O . PHE A 1 83 ? -7.144 -3.025 -0.792 1.00 88.81 83 PHE A O 1
ATOM 665 N N . MET A 1 84 ? -8.676 -1.854 -1.921 1.00 86.25 84 MET A N 1
ATOM 666 C CA . MET A 1 84 ? -8.747 -2.746 -3.061 1.00 86.25 84 MET A CA 1
ATOM 667 C C . MET A 1 84 ? -7.431 -2.881 -3.846 1.00 86.25 84 MET A C 1
ATOM 669 O O . MET A 1 84 ? -6.565 -2.002 -3.772 1.00 86.25 84 MET A O 1
ATOM 673 N N . PRO A 1 85 ? -7.280 -3.935 -4.673 1.00 82.38 85 PRO A N 1
ATOM 674 C CA . PRO A 1 85 ? -6.075 -4.165 -5.476 1.00 82.38 85 PRO A CA 1
ATOM 675 C C . PRO A 1 85 ? -5.651 -2.984 -6.335 1.00 82.38 85 PRO A C 1
ATOM 677 O O . PRO A 1 85 ? -4.472 -2.670 -6.460 1.00 82.38 85 PRO A O 1
ATOM 680 N N . SER A 1 86 ? -6.626 -2.282 -6.894 1.00 76.38 86 SER A N 1
ATOM 681 C CA . SER A 1 86 ? -6.369 -1.161 -7.781 1.00 76.38 86 SER A CA 1
ATOM 682 C C . SER A 1 86 ? -5.906 0.105 -7.036 1.00 76.38 86 SER A C 1
ATOM 684 O O . SER A 1 86 ? -5.351 1.001 -7.657 1.00 76.38 86 SER A O 1
ATOM 686 N N . ALA A 1 87 ? -6.086 0.164 -5.712 1.00 76.25 87 ALA A N 1
ATOM 687 C CA . ALA A 1 87 ? -5.433 1.128 -4.820 1.00 76.25 87 ALA A CA 1
ATOM 688 C C . ALA A 1 87 ? -4.085 0.594 -4.278 1.00 76.25 87 ALA A C 1
ATOM 690 O O . ALA A 1 87 ? -3.559 1.085 -3.283 1.00 76.25 87 ALA A O 1
ATOM 691 N N . GLY A 1 88 ? -3.541 -0.468 -4.880 1.00 74.56 88 GLY A N 1
ATOM 692 C CA . GLY A 1 88 ? -2.285 -1.086 -4.466 1.00 74.56 88 GLY A CA 1
ATOM 693 C C . GLY A 1 88 ? -2.395 -2.013 -3.254 1.00 74.56 88 GLY A C 1
ATOM 694 O O . GLY A 1 88 ? -1.367 -2.365 -2.688 1.00 74.56 88 GLY A O 1
ATOM 695 N N . ARG A 1 89 ? -3.596 -2.418 -2.807 1.00 85.19 89 ARG A N 1
ATOM 696 C CA . ARG A 1 89 ? -3.769 -3.143 -1.524 1.00 85.19 89 ARG A CA 1
ATOM 697 C C . ARG A 1 89 ? -3.127 -2.428 -0.323 1.00 85.19 89 ARG A C 1
ATOM 699 O O . ARG A 1 89 ? -2.719 -3.075 0.637 1.00 85.19 89 ARG A O 1
ATOM 706 N N . GLN A 1 90 ? -3.016 -1.102 -0.370 1.00 82.81 90 GLN A N 1
ATOM 707 C CA . GLN A 1 90 ? -2.387 -0.342 0.706 1.00 82.81 90 GLN A CA 1
ATOM 708 C C . GLN A 1 90 ? -3.205 -0.454 1.995 1.00 82.81 90 GLN A C 1
ATOM 710 O O . GLN A 1 90 ? -4.441 -0.484 1.955 1.00 82.81 90 GLN A O 1
ATOM 715 N N . ARG A 1 91 ? -2.501 -0.524 3.128 1.00 89.44 91 ARG A N 1
ATOM 716 C CA . ARG A 1 91 ? -3.095 -0.606 4.464 1.00 89.44 91 ARG A CA 1
ATOM 717 C C . ARG A 1 91 ? -2.768 0.643 5.277 1.00 89.44 91 ARG A C 1
ATOM 719 O O . ARG A 1 91 ? -1.617 1.061 5.342 1.00 89.44 91 ARG A O 1
ATOM 726 N N . ILE A 1 92 ? -3.783 1.207 5.924 1.00 90.69 92 ILE A N 1
ATOM 727 C CA . ILE A 1 92 ? -3.644 2.272 6.922 1.00 90.69 92 ILE A CA 1
ATOM 728 C C . ILE A 1 92 ? -3.875 1.664 8.299 1.00 90.69 92 ILE A C 1
ATOM 730 O O . ILE A 1 92 ? -4.827 0.902 8.489 1.00 90.69 92 ILE A O 1
ATOM 734 N N . ARG A 1 93 ? -3.034 2.038 9.265 1.00 90.81 93 ARG A N 1
ATOM 735 C CA . ARG A 1 93 ? -3.226 1.708 10.681 1.00 90.81 93 ARG A CA 1
ATOM 736 C C . ARG A 1 93 ? -3.740 2.928 11.424 1.00 90.81 93 ARG A C 1
ATOM 738 O O . ARG A 1 93 ? -3.114 3.989 11.399 1.00 90.81 93 ARG A O 1
ATOM 745 N N . VAL A 1 94 ? -4.897 2.770 12.052 1.00 91.38 94 VAL A N 1
ATOM 746 C CA . VAL A 1 94 ? -5.681 3.860 12.625 1.00 91.38 94 VAL A CA 1
ATOM 747 C C . VAL A 1 94 ? -5.953 3.546 14.094 1.00 91.38 94 VAL A C 1
ATOM 749 O O . VAL A 1 94 ? -6.752 2.654 14.383 1.00 91.38 94 VAL A O 1
ATOM 752 N N . PRO A 1 95 ? -5.292 4.230 15.037 1.00 90.69 95 PRO A N 1
ATOM 753 C CA . PRO A 1 95 ? -5.605 4.081 16.449 1.00 90.69 95 PRO A CA 1
ATOM 754 C C . PRO A 1 95 ? -6.971 4.714 16.781 1.00 90.69 95 PRO A C 1
ATOM 756 O O . PRO A 1 95 ? -7.539 5.448 15.961 1.00 90.69 95 PRO A O 1
ATOM 759 N N . PRO A 1 96 ? -7.511 4.471 17.987 1.00 90.69 96 PRO A N 1
ATOM 760 C CA . PRO A 1 96 ? -8.748 5.096 18.428 1.00 90.69 96 PRO A CA 1
ATOM 761 C C . PRO A 1 96 ? -8.656 6.622 18.447 1.00 90.69 96 PRO A C 1
ATOM 763 O O . PRO A 1 96 ? -7.599 7.200 18.694 1.00 90.69 96 PRO A O 1
ATOM 766 N N . GLY A 1 97 ? -9.789 7.284 18.215 1.00 89.38 97 GLY A N 1
ATOM 767 C CA . GLY A 1 97 ? -9.889 8.746 18.240 1.00 89.38 97 GLY A CA 1
ATOM 768 C C . GLY A 1 97 ? -9.604 9.396 16.898 1.00 89.38 97 GLY A C 1
ATOM 769 O O . GLY A 1 97 ? -9.414 10.609 16.823 1.00 89.38 97 GLY A O 1
ATOM 770 N N . PHE A 1 98 ? -9.621 8.601 15.833 1.00 92.06 98 PHE A N 1
ATOM 771 C CA . PHE A 1 98 ? -9.501 9.075 14.467 1.00 92.06 98 PHE A CA 1
ATOM 772 C C . PHE A 1 98 ? -10.702 8.650 13.629 1.00 92.06 98 PHE A C 1
ATOM 774 O O . PHE A 1 98 ? -11.278 7.571 13.794 1.00 92.06 98 PHE A O 1
ATOM 781 N N . ARG A 1 99 ? -11.060 9.528 12.696 1.00 92.69 99 ARG A N 1
ATOM 782 C CA . ARG A 1 99 ? -12.027 9.287 11.635 1.00 92.69 99 ARG A CA 1
ATOM 783 C C . ARG A 1 99 ? -11.330 9.400 10.292 1.00 92.69 99 ARG A C 1
ATOM 785 O O . ARG A 1 99 ? -10.754 10.437 9.977 1.00 92.69 99 ARG A O 1
ATOM 792 N N . ILE A 1 100 ? -11.435 8.354 9.484 1.00 93.88 100 ILE A N 1
ATOM 793 C CA . ILE A 1 100 ? -11.095 8.400 8.065 1.00 93.88 100 ILE A CA 1
ATOM 794 C C . ILE A 1 100 ? -12.352 8.754 7.284 1.00 93.88 100 ILE A C 1
ATOM 796 O O . ILE A 1 100 ? -13.388 8.108 7.430 1.00 93.88 100 ILE A O 1
ATOM 800 N N . VAL A 1 101 ? -12.247 9.766 6.433 1.00 92.19 101 VAL A N 1
ATOM 801 C CA . VAL A 1 101 ? -13.292 10.197 5.509 1.00 92.19 101 VAL A CA 1
ATOM 802 C C . VAL A 1 101 ? -12.863 9.830 4.095 1.00 92.19 101 VAL A C 1
ATOM 804 O O . VAL A 1 101 ? -11.833 10.298 3.613 1.00 92.19 101 VAL A O 1
ATOM 807 N N . LEU A 1 102 ? -13.667 9.005 3.432 1.00 90.38 102 LEU A N 1
ATOM 808 C CA . LEU A 1 102 ? -13.478 8.576 2.051 1.00 90.38 102 LEU A CA 1
ATOM 809 C C . LEU A 1 102 ? -14.249 9.532 1.142 1.00 90.38 102 LEU A C 1
ATOM 811 O O . LEU A 1 102 ? -15.471 9.659 1.254 1.00 90.38 102 LEU A O 1
ATOM 815 N N . ARG A 1 103 ? -13.549 10.237 0.255 1.00 87.94 103 ARG A N 1
ATOM 816 C CA . ARG A 1 103 ? -14.142 11.256 -0.623 1.00 87.94 103 ARG A CA 1
ATOM 817 C C . ARG A 1 103 ? -14.394 10.709 -2.026 1.00 87.94 103 ARG A C 1
ATOM 819 O O . ARG A 1 103 ? -13.705 9.802 -2.480 1.00 87.94 103 ARG A O 1
ATOM 826 N N . ASN A 1 104 ? -15.369 11.269 -2.740 1.00 85.12 104 ASN A N 1
ATOM 827 C CA . ASN A 1 104 ? -15.743 10.815 -4.090 1.00 85.12 104 ASN A CA 1
ATOM 828 C C . ASN A 1 104 ? -14.624 10.970 -5.143 1.00 85.12 104 ASN A C 1
ATOM 830 O O . ASN A 1 104 ? -14.603 10.267 -6.150 1.00 85.12 104 ASN A O 1
ATOM 834 N N . ASP A 1 105 ? -13.659 11.856 -4.903 1.00 81.38 105 ASP A N 1
ATOM 835 C CA . ASP A 1 105 ? -12.441 11.996 -5.713 1.00 81.38 105 ASP A CA 1
ATOM 836 C C . ASP A 1 105 ? -11.378 10.922 -5.405 1.00 81.38 105 ASP A C 1
ATOM 838 O O . ASP A 1 105 ? -10.264 10.995 -5.911 1.00 81.38 105 ASP A O 1
ATOM 842 N N . SER A 1 106 ? -11.736 9.895 -4.625 1.00 82.50 106 SER A N 1
ATOM 843 C CA . SER A 1 106 ? -10.872 8.792 -4.172 1.00 82.50 106 SER A CA 1
ATOM 844 C C . SER A 1 106 ? -9.856 9.170 -3.089 1.00 82.50 106 SER A C 1
ATOM 846 O O . SER A 1 106 ? -9.140 8.295 -2.598 1.00 82.50 106 SER A O 1
ATOM 848 N N . SER A 1 107 ? -9.787 10.442 -2.682 1.00 84.06 107 SER A N 1
ATOM 849 C CA . SER A 1 107 ? -8.898 10.880 -1.604 1.00 84.06 107 SER A CA 1
ATOM 850 C C . SER A 1 107 ? -9.428 10.472 -0.232 1.00 84.06 107 SER A C 1
ATOM 852 O O . SER A 1 107 ? -10.635 10.286 -0.027 1.00 84.06 107 SER A O 1
ATOM 854 N N . ILE A 1 108 ? -8.508 10.326 0.718 1.00 88.00 108 ILE A N 1
ATOM 855 C CA . ILE A 1 108 ? -8.837 10.157 2.129 1.00 88.00 108 ILE A CA 1
ATOM 856 C C . ILE A 1 108 ? -8.471 11.422 2.895 1.00 88.00 108 ILE A C 1
ATOM 858 O O . ILE A 1 108 ? -7.459 12.063 2.615 1.00 88.00 108 ILE A O 1
ATOM 862 N N . SER A 1 109 ? -9.275 11.765 3.892 1.00 89.44 109 SER A N 1
ATOM 863 C CA . SER A 1 109 ? -8.881 12.721 4.923 1.00 89.44 109 SER A CA 1
ATOM 864 C C . SER A 1 109 ? -8.970 12.070 6.293 1.00 89.44 109 SER A C 1
ATOM 866 O O . SER A 1 109 ? -9.910 11.329 6.575 1.00 89.44 109 SER A O 1
ATOM 868 N N . VAL A 1 110 ? -7.977 12.344 7.131 1.00 90.75 110 VAL A N 1
ATOM 869 C CA . VAL A 1 110 ? -7.894 11.838 8.499 1.00 90.75 110 VAL A CA 1
ATOM 870 C C . VAL A 1 110 ? -8.203 12.981 9.449 1.00 90.75 110 VAL A C 1
ATOM 872 O O . VAL A 1 110 ? -7.588 14.043 9.378 1.00 90.75 110 VAL A O 1
ATOM 875 N N . GLU A 1 111 ? -9.159 12.761 10.338 1.00 91.00 111 GLU A N 1
ATOM 876 C CA . GLU A 1 111 ? -9.638 13.755 11.287 1.00 91.00 111 GLU A CA 1
ATOM 877 C C . GLU A 1 111 ? -9.514 13.202 12.701 1.00 91.00 111 GLU A C 1
ATOM 879 O O . GLU A 1 111 ? -9.947 12.085 12.987 1.00 91.00 111 GLU A O 1
ATOM 884 N N . ARG A 1 112 ? -8.923 13.990 13.598 1.00 89.06 112 ARG A N 1
ATOM 885 C CA . ARG A 1 112 ? -8.860 13.654 15.017 1.00 89.06 112 ARG A CA 1
ATOM 886 C C . ARG A 1 112 ? -10.197 13.977 15.675 1.00 89.06 112 ARG A C 1
ATOM 888 O O . ARG A 1 112 ? -10.799 15.011 15.393 1.00 89.06 112 ARG A O 1
ATOM 895 N N . MET A 1 113 ? -10.647 13.101 16.559 1.00 86.44 113 MET A N 1
ATOM 896 C CA . MET A 1 113 ? -11.922 13.212 17.252 1.00 86.44 113 MET A CA 1
ATOM 897 C C . MET A 1 113 ? -11.731 13.219 18.771 1.00 86.44 113 MET A C 1
ATOM 899 O O . MET A 1 113 ? -10.797 12.589 19.274 1.00 86.44 113 MET A O 1
ATOM 903 N N . PRO A 1 114 ? -12.634 13.871 19.519 1.00 75.12 114 PRO A N 1
ATOM 904 C CA . PRO A 1 114 ? -12.724 13.664 20.956 1.00 75.12 114 PRO A CA 1
ATOM 905 C C . PRO A 1 114 ? -13.202 12.231 21.246 1.00 75.12 114 PRO A C 1
ATOM 907 O O . PRO A 1 114 ? -14.166 11.762 20.645 1.00 75.12 114 PRO A O 1
ATOM 910 N N . LEU A 1 115 ? -12.524 11.539 22.165 1.00 73.50 115 LEU A N 1
ATOM 911 C CA . LEU A 1 115 ? -12.964 10.252 22.708 1.00 73.50 115 LEU A CA 1
ATOM 912 C C . LEU A 1 115 ? -13.420 10.446 24.150 1.00 73.50 115 LEU A C 1
ATOM 914 O O . LEU A 1 115 ? -12.633 10.864 24.999 1.00 73.50 115 LEU A O 1
ATOM 918 N N . GLU A 1 116 ? -14.674 10.112 24.433 1.00 65.25 116 GLU A N 1
ATOM 919 C CA . GLU A 1 116 ? -15.170 10.040 25.806 1.00 65.25 116 GLU A CA 1
ATOM 920 C C . GLU A 1 116 ? -14.551 8.830 26.527 1.00 65.25 116 GLU A C 1
ATOM 922 O O . GLU A 1 116 ? -14.438 7.744 25.960 1.00 65.25 116 GLU A O 1
ATOM 927 N N . GLY A 1 117 ? -14.112 9.019 27.776 1.00 61.81 117 GLY A N 1
ATOM 928 C CA . GLY A 1 117 ? -13.577 7.944 28.624 1.00 61.81 117 GLY A CA 1
ATOM 929 C C . GLY A 1 117 ? -12.109 7.562 28.390 1.00 61.81 117 GLY A C 1
ATOM 930 O O . GLY A 1 117 ? -11.571 6.751 29.141 1.00 61.81 117 GLY A O 1
ATOM 931 N N . ALA A 1 118 ? -11.428 8.154 27.406 1.00 58.47 118 ALA A N 1
ATOM 932 C CA . ALA A 1 118 ? -9.985 7.985 27.261 1.00 58.47 118 ALA A CA 1
ATOM 933 C C . ALA A 1 118 ? -9.243 8.819 28.320 1.00 58.47 118 ALA A C 1
ATOM 935 O O . ALA A 1 118 ? -9.380 10.041 28.365 1.00 58.47 118 ALA A O 1
ATOM 936 N N . VAL A 1 119 ? -8.440 8.169 29.165 1.00 53.41 119 VAL A N 1
ATOM 937 C CA . VAL A 1 119 ? -7.584 8.858 30.142 1.00 53.41 119 VAL A CA 1
ATOM 938 C C . VAL A 1 119 ? -6.383 9.471 29.396 1.00 53.41 119 VAL A C 1
ATOM 940 O O . VAL A 1 119 ? -5.618 8.724 28.776 1.00 53.41 119 VAL A O 1
ATOM 943 N N . PRO A 1 120 ? -6.177 10.804 29.411 1.00 46.91 120 PRO A N 1
ATOM 944 C CA . PRO A 1 120 ? -4.951 11.415 28.887 1.00 46.91 120 PRO A CA 1
ATOM 945 C C . PRO A 1 120 ? -3.762 10.887 29.708 1.00 46.91 120 PRO A C 1
ATOM 947 O O . PRO A 1 120 ? -3.851 10.926 30.937 1.00 46.91 120 PRO A O 1
ATOM 950 N N . PRO A 1 121 ? -2.692 10.341 29.089 1.00 50.03 121 PRO A N 1
ATOM 951 C CA . PRO A 1 121 ? -1.978 10.906 27.935 1.00 50.03 121 PRO A CA 1
ATOM 952 C C . PRO A 1 121 ? -1.824 9.970 26.712 1.00 50.03 121 PRO A C 1
ATOM 954 O O . PRO A 1 121 ? -1.130 10.312 25.757 1.00 50.03 121 PRO A O 1
ATOM 957 N N . ALA A 1 122 ? -2.469 8.801 26.689 1.00 56.03 122 ALA A N 1
ATOM 958 C CA . ALA A 1 122 ? -2.163 7.747 25.709 1.00 56.03 122 ALA A CA 1
ATOM 959 C C . ALA A 1 122 ? -2.552 8.060 24.244 1.00 56.03 122 ALA A C 1
ATOM 961 O O . ALA A 1 122 ? -2.046 7.425 23.324 1.00 56.03 122 ALA A O 1
ATOM 962 N N . LEU A 1 123 ? -3.431 9.042 24.003 1.00 61.12 123 LEU A N 1
ATOM 963 C CA . LEU A 1 123 ? -3.857 9.425 22.649 1.00 61.12 123 LEU A CA 1
ATOM 964 C C . LEU A 1 123 ? -3.090 10.619 22.082 1.00 61.12 123 LEU A C 1
ATOM 966 O O . LEU A 1 123 ? -3.152 10.856 20.878 1.00 61.12 123 LEU A O 1
ATOM 970 N N . THR A 1 124 ? -2.416 11.422 22.909 1.00 57.47 124 THR A N 1
ATOM 971 C CA . THR A 1 124 ? -1.776 12.679 22.472 1.00 57.47 124 THR A CA 1
ATOM 972 C C . THR A 1 124 ? -0.726 12.439 21.387 1.00 57.47 124 THR A C 1
ATOM 974 O O . THR A 1 124 ? -0.737 13.170 20.395 1.00 57.47 124 THR A O 1
ATOM 977 N N . ASP A 1 125 ? 0.011 11.331 21.497 1.00 62.75 125 ASP A N 1
ATOM 978 C CA . ASP A 1 125 ? 1.075 10.920 20.572 1.00 62.75 125 ASP A CA 1
ATOM 979 C C . ASP A 1 125 ? 0.628 9.894 19.514 1.00 62.75 125 ASP A C 1
ATOM 981 O O . ASP A 1 125 ? 1.434 9.448 18.699 1.00 62.75 125 ASP A O 1
ATOM 985 N N . ALA A 1 126 ? -0.651 9.504 19.503 1.00 72.50 126 ALA A N 1
ATOM 986 C CA . ALA A 1 126 ? -1.164 8.532 18.545 1.00 72.50 126 ALA A CA 1
ATOM 987 C C . ALA A 1 126 ? -1.132 9.109 17.118 1.00 72.50 126 ALA A C 1
ATOM 989 O O . ALA A 1 126 ? -1.642 10.203 16.863 1.00 72.50 126 ALA A O 1
ATOM 990 N N . GLN A 1 127 ? -0.546 8.361 16.181 1.00 80.06 127 GLN A N 1
ATOM 991 C CA . GLN A 1 127 ? -0.427 8.743 14.774 1.00 80.06 127 GLN A CA 1
ATOM 992 C C . GLN A 1 127 ? -1.139 7.731 13.880 1.00 80.06 127 GLN A C 1
ATOM 994 O O . GLN A 1 127 ? -1.197 6.539 14.178 1.00 80.06 127 GLN A O 1
ATOM 999 N N . VAL A 1 128 ? -1.676 8.216 12.761 1.00 83.50 128 VAL A N 1
ATOM 1000 C CA . VAL A 1 128 ? -2.187 7.347 11.700 1.00 83.50 128 VAL A CA 1
ATOM 1001 C C . VAL A 1 128 ? -1.045 7.053 10.738 1.00 83.50 128 VAL A C 1
ATOM 1003 O O . VAL A 1 128 ? -0.482 7.967 10.134 1.00 83.50 128 VAL A O 1
ATOM 1006 N N . HIS A 1 129 ? -0.717 5.777 10.575 1.00 84.19 129 HIS A N 1
ATOM 1007 C CA . HIS A 1 129 ? 0.372 5.352 9.699 1.00 84.19 129 HIS A CA 1
ATOM 1008 C C . HIS A 1 129 ? -0.133 5.121 8.277 1.00 84.19 129 HIS A C 1
ATOM 1010 O O . HIS A 1 129 ? -1.215 4.570 8.080 1.00 84.19 129 HIS A O 1
ATOM 1016 N N . ASN A 1 130 ? 0.677 5.514 7.288 1.00 81.06 130 ASN A N 1
ATOM 1017 C CA . ASN A 1 130 ? 0.419 5.306 5.858 1.00 81.06 130 ASN A CA 1
ATOM 1018 C C . ASN A 1 130 ? -0.873 5.972 5.328 1.00 81.06 130 ASN A C 1
ATOM 1020 O O . ASN A 1 130 ? -1.442 5.542 4.330 1.00 81.06 130 ASN A O 1
ATOM 1024 N N . ALA A 1 131 ? -1.319 7.068 5.958 1.00 77.94 131 ALA A N 1
ATOM 1025 C CA . ALA A 1 131 ? -2.499 7.846 5.549 1.00 77.94 131 ALA A CA 1
ATOM 1026 C C . ALA A 1 131 ? -2.305 8.717 4.290 1.00 77.94 131 ALA A C 1
ATOM 1028 O O . ALA A 1 131 ? -3.182 9.496 3.924 1.00 77.94 131 ALA A O 1
ATOM 1029 N N . ASN A 1 132 ? -1.165 8.625 3.613 1.00 73.69 132 ASN A N 1
ATOM 1030 C CA . ASN A 1 132 ? -0.878 9.386 2.403 1.00 73.69 132 ASN A CA 1
ATOM 1031 C C . ASN A 1 132 ? -1.371 8.670 1.131 1.00 73.69 132 ASN A C 1
ATOM 1033 O O . ASN A 1 132 ? -0.734 8.825 0.096 1.00 73.69 132 ASN A O 1
ATOM 1037 N N . CYS A 1 133 ? -2.468 7.908 1.166 1.00 75.38 133 CYS A N 1
ATOM 1038 C CA . CYS A 1 133 ? -2.954 7.080 0.051 1.00 75.38 133 CYS A CA 1
ATOM 1039 C C . CYS A 1 133 ? -4.354 7.463 -0.467 1.00 75.38 133 CYS A C 1
ATOM 1041 O O . CYS A 1 133 ? -4.984 8.402 0.014 1.00 75.38 133 CYS A O 1
ATOM 1043 N N . TYR A 1 134 ? -4.819 6.756 -1.499 1.00 78.94 134 TYR A N 1
ATOM 1044 C CA . TYR A 1 134 ? -6.176 6.859 -2.041 1.00 78.94 134 TYR A CA 1
ATOM 1045 C C . TYR A 1 134 ? -6.943 5.578 -1.703 1.00 78.94 134 TYR A C 1
ATOM 1047 O O . TYR A 1 134 ? -6.369 4.491 -1.735 1.00 78.94 134 TYR A O 1
ATOM 1055 N N . TRP A 1 135 ? -8.232 5.687 -1.379 1.00 81.31 135 TRP A N 1
ATOM 1056 C CA . TRP A 1 135 ? -9.024 4.521 -0.956 1.00 81.31 135 TRP A CA 1
ATOM 1057 C C . TRP A 1 135 ? -9.540 3.673 -2.124 1.00 81.31 135 TRP A C 1
ATOM 1059 O O . TRP A 1 135 ? -9.939 2.524 -1.954 1.00 81.31 135 TRP A O 1
ATOM 1069 N N . SER A 1 136 ? -9.530 4.237 -3.325 1.00 76.94 136 SER A N 1
ATOM 1070 C CA . SER A 1 136 ? -9.740 3.531 -4.587 1.00 76.94 136 SER A CA 1
ATOM 1071 C C . SER A 1 136 ? -8.666 3.980 -5.576 1.00 76.94 136 SER A C 1
ATOM 1073 O O . SER A 1 136 ? -7.808 4.790 -5.217 1.00 76.94 136 SER A O 1
ATOM 1075 N N . VAL A 1 137 ? -8.672 3.455 -6.810 1.00 67.00 137 VAL A N 1
ATOM 1076 C CA . VAL A 1 137 ? -7.818 4.057 -7.849 1.00 67.00 137 VAL A CA 1
ATOM 1077 C C . VAL A 1 137 ? -8.196 5.527 -7.900 1.00 67.00 137 VAL A C 1
ATOM 1079 O O . VAL A 1 137 ? -9.370 5.808 -8.159 1.00 67.00 137 VAL A O 1
ATOM 1082 N N . PRO A 1 138 ? -7.272 6.471 -7.686 1.00 55.78 138 PRO A N 1
ATOM 1083 C CA . PRO A 1 138 ? -7.583 7.839 -8.039 1.00 55.78 138 PRO A CA 1
ATOM 1084 C C . PRO A 1 138 ? -8.013 7.832 -9.505 1.00 55.78 138 PRO A C 1
ATOM 1086 O O . PRO A 1 138 ? -7.401 7.161 -10.340 1.00 55.78 138 PRO A O 1
ATOM 1089 N N . ARG A 1 139 ? -9.100 8.545 -9.828 1.00 54.19 139 ARG A N 1
ATOM 1090 C CA . ARG A 1 139 ? -9.645 8.587 -11.201 1.00 54.19 139 ARG A CA 1
ATOM 1091 C C . ARG A 1 139 ? -8.595 8.991 -12.250 1.00 54.19 139 ARG A C 1
ATOM 1093 O O . ARG A 1 139 ? -8.791 8.741 -13.433 1.00 54.19 139 ARG A O 1
ATOM 1100 N N . ARG A 1 140 ? -7.471 9.546 -11.802 1.00 52.88 140 ARG A N 1
ATOM 1101 C CA . ARG A 1 140 ? -6.114 9.380 -12.329 1.00 52.88 140 ARG A CA 1
ATOM 1102 C C . ARG A 1 140 ? -5.186 9.745 -11.175 1.00 52.88 140 ARG A C 1
ATOM 1104 O O . ARG A 1 140 ? -5.391 10.800 -10.580 1.00 52.88 140 ARG A O 1
ATOM 1111 N N . GLU A 1 141 ? -4.182 8.933 -10.845 1.00 66.44 141 GLU A N 1
ATOM 1112 C CA . GLU A 1 141 ? -3.007 9.548 -10.216 1.00 66.44 141 GLU A CA 1
ATOM 1113 C C . GLU A 1 141 ? -2.534 10.620 -11.189 1.00 66.44 141 GLU A C 1
ATOM 1115 O O . GLU A 1 141 ? -2.515 10.370 -12.400 1.00 66.44 141 GLU A O 1
ATOM 1120 N N . ASP A 1 142 ? -2.228 11.813 -10.685 1.00 73.00 142 ASP A N 1
ATOM 1121 C CA . ASP A 1 142 ? -1.652 12.839 -11.536 1.00 73.00 142 ASP A CA 1
ATOM 1122 C C . ASP A 1 142 ? -0.409 12.243 -12.199 1.00 73.00 142 ASP A C 1
ATOM 1124 O O . ASP A 1 142 ? 0.538 11.832 -11.522 1.00 73.00 142 ASP A O 1
ATOM 1128 N N . GLY A 1 143 ? -0.447 12.132 -13.529 1.00 76.25 143 GLY A N 1
ATOM 1129 C CA . GLY A 1 143 ? 0.635 11.519 -14.281 1.00 76.25 143 GLY A CA 1
ATOM 1130 C C . GLY A 1 143 ? 1.953 12.236 -14.015 1.00 76.25 143 GLY A C 1
ATOM 1131 O O . GLY A 1 143 ? 2.991 11.582 -13.988 1.00 76.25 143 GLY A O 1
ATOM 1132 N N . HIS A 1 144 ? 1.899 13.542 -13.730 1.00 79.50 144 HIS A N 1
ATOM 1133 C CA . HIS A 1 144 ? 3.044 14.322 -13.285 1.00 79.50 144 HIS A CA 1
ATOM 1134 C C . HIS A 1 144 ? 3.618 13.795 -11.966 1.00 79.50 144 HIS A C 1
ATOM 1136 O O . HIS A 1 144 ? 4.797 13.462 -11.908 1.00 79.50 144 HIS A O 1
ATOM 1142 N N . ALA A 1 145 ? 2.785 13.619 -10.938 1.00 82.12 145 ALA A N 1
ATOM 1143 C CA . ALA A 1 145 ? 3.231 13.114 -9.641 1.00 82.12 145 ALA A CA 1
ATOM 1144 C C . ALA A 1 145 ? 3.843 11.705 -9.746 1.00 82.12 145 ALA A C 1
ATOM 1146 O O . ALA A 1 145 ? 4.888 11.435 -9.153 1.00 82.12 145 ALA A O 1
ATOM 1147 N N . VAL A 1 146 ? 3.235 10.810 -10.537 1.00 82.31 146 VAL A N 1
ATOM 1148 C CA . VAL A 1 146 ? 3.783 9.462 -10.793 1.00 82.31 146 VAL A CA 1
ATOM 1149 C C . VAL A 1 146 ? 5.153 9.545 -11.465 1.00 82.31 146 VAL A C 1
ATOM 1151 O O . VAL A 1 146 ? 6.072 8.815 -11.094 1.00 82.31 146 VAL A O 1
ATOM 1154 N N . ARG A 1 147 ? 5.305 10.450 -12.435 1.00 83.62 147 ARG A N 1
ATOM 1155 C CA . ARG A 1 147 ? 6.570 10.686 -13.141 1.00 83.62 147 ARG A CA 1
ATOM 1156 C C . ARG A 1 147 ? 7.648 11.237 -12.227 1.00 83.62 147 ARG A C 1
ATOM 1158 O O . ARG A 1 147 ? 8.767 10.742 -12.279 1.00 83.62 147 ARG A O 1
ATOM 1165 N N . GLU A 1 148 ? 7.329 12.220 -11.395 1.00 85.56 148 GLU A N 1
ATOM 1166 C CA . GLU A 1 148 ? 8.277 12.775 -10.428 1.00 85.56 148 GLU A CA 1
ATOM 1167 C C . GLU A 1 148 ? 8.746 11.706 -9.444 1.00 85.56 148 GLU A C 1
ATOM 1169 O O . GLU A 1 148 ? 9.948 11.522 -9.270 1.00 85.56 148 GLU A O 1
ATOM 1174 N N . ALA A 1 149 ? 7.817 10.926 -8.882 1.00 87.06 149 ALA A N 1
ATOM 1175 C CA . ALA A 1 149 ? 8.156 9.827 -7.984 1.00 87.06 149 ALA A CA 1
ATOM 1176 C C . ALA A 1 149 ? 9.045 8.774 -8.669 1.00 87.06 149 ALA A C 1
ATOM 1178 O O . ALA A 1 149 ? 9.994 8.272 -8.063 1.00 87.06 149 ALA A O 1
ATOM 1179 N N . TRP A 1 150 ? 8.776 8.465 -9.941 1.00 88.12 150 TRP A N 1
ATOM 1180 C CA . TRP A 1 150 ? 9.615 7.578 -10.748 1.00 88.12 150 TRP A CA 1
ATOM 1181 C C . TRP A 1 150 ? 11.021 8.142 -10.977 1.00 88.12 150 TRP A C 1
ATOM 1183 O O . TRP A 1 150 ? 12.002 7.430 -10.775 1.00 88.12 150 TRP A O 1
ATOM 1193 N N . LEU A 1 151 ? 11.136 9.416 -11.359 1.00 86.12 151 LEU A N 1
ATOM 1194 C CA . LEU A 1 151 ? 12.424 10.082 -11.560 1.00 86.12 151 LEU A CA 1
ATOM 1195 C C . LEU A 1 151 ? 13.247 10.098 -10.270 1.00 86.12 151 LEU A C 1
ATOM 1197 O O . LEU A 1 151 ? 14.422 9.738 -10.292 1.00 86.12 151 LEU A O 1
ATOM 1201 N N . SER A 1 152 ? 12.620 10.435 -9.138 1.00 87.31 152 SER A N 1
ATOM 1202 C CA . SER A 1 152 ? 13.263 10.355 -7.827 1.00 87.31 152 SER A CA 1
ATOM 1203 C C . SER A 1 152 ? 13.725 8.933 -7.517 1.00 87.31 152 SER A C 1
ATOM 1205 O O . SER A 1 152 ? 14.861 8.751 -7.091 1.00 87.31 152 SER A O 1
ATOM 1207 N N . TYR A 1 153 ? 12.889 7.921 -7.766 1.00 88.81 153 TYR A N 1
ATOM 1208 C CA . TYR A 1 153 ? 13.240 6.514 -7.554 1.00 88.81 153 TYR A CA 1
ATOM 1209 C C . TYR A 1 153 ? 14.430 6.066 -8.411 1.00 88.81 153 TYR A C 1
ATOM 1211 O O . TYR A 1 153 ? 15.348 5.414 -7.902 1.00 88.81 153 TYR A O 1
ATOM 1219 N N . GLU A 1 154 ? 14.445 6.395 -9.701 1.00 84.06 154 GLU A N 1
ATOM 1220 C CA . GLU A 1 154 ? 15.544 6.017 -10.588 1.00 84.06 154 GLU A CA 1
ATOM 1221 C C . GLU A 1 154 ? 16.844 6.717 -10.182 1.00 84.06 154 GLU A C 1
ATOM 1223 O O . GLU A 1 154 ? 17.848 6.036 -9.952 1.00 84.06 154 GLU A O 1
ATOM 1228 N N . TRP A 1 155 ? 16.809 8.035 -9.958 1.00 81.75 155 TRP A N 1
ATOM 1229 C CA . TRP A 1 155 ? 17.983 8.803 -9.539 1.00 81.75 155 TRP A CA 1
ATOM 1230 C C . TRP A 1 155 ? 18.512 8.405 -8.164 1.00 81.75 155 TRP A C 1
ATOM 1232 O O . TRP A 1 155 ? 19.727 8.308 -7.993 1.00 81.75 155 TRP A O 1
ATOM 1242 N N . ALA A 1 156 ? 17.636 8.087 -7.212 1.00 79.69 156 ALA A N 1
ATOM 1243 C CA . ALA A 1 156 ? 18.035 7.657 -5.876 1.00 79.69 156 ALA A CA 1
ATOM 1244 C C . ALA A 1 156 ? 18.864 6.364 -5.875 1.00 79.69 156 ALA A C 1
ATOM 1246 O O . ALA A 1 156 ? 19.698 6.163 -5.000 1.00 79.69 156 ALA A O 1
ATOM 1247 N N . GLY A 1 157 ? 18.688 5.478 -6.862 1.00 64.50 157 GLY A N 1
ATOM 1248 C CA . GLY A 1 157 ? 19.580 4.321 -6.983 1.00 64.50 157 GLY A CA 1
ATOM 1249 C C . GLY A 1 157 ? 20.877 4.598 -7.728 1.00 64.50 157 GLY A C 1
ATOM 1250 O O . GLY A 1 157 ? 21.729 3.710 -7.773 1.00 64.50 157 GLY A O 1
ATOM 1251 N N . THR A 1 158 ? 21.038 5.789 -8.305 1.00 66.50 158 THR A N 1
ATOM 1252 C CA . THR A 1 158 ? 22.276 6.232 -8.962 1.00 66.50 158 THR A CA 1
ATOM 1253 C C . THR A 1 158 ? 23.122 7.150 -8.085 1.00 66.50 158 THR A C 1
ATOM 1255 O O . THR A 1 158 ? 24.337 7.166 -8.260 1.00 66.50 158 THR A O 1
ATOM 1258 N N . SER A 1 159 ? 22.525 7.870 -7.128 1.00 61.34 159 SER A N 1
ATOM 1259 C CA . SER A 1 159 ? 23.275 8.713 -6.198 1.00 61.34 159 SER A CA 1
ATOM 1260 C C . SER A 1 159 ? 23.990 7.870 -5.139 1.00 61.34 159 SER A C 1
ATOM 1262 O O . 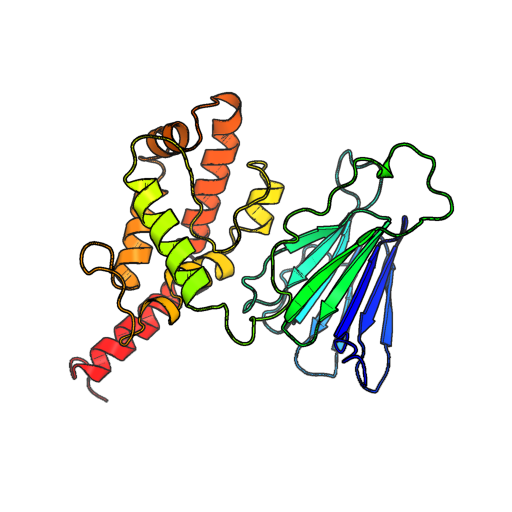SER A 1 159 ? 23.447 6.906 -4.603 1.00 61.34 159 SER A O 1
ATOM 1264 N N . GLU A 1 160 ? 25.232 8.240 -4.817 1.00 55.38 160 GLU A N 1
ATOM 1265 C CA . GLU A 1 160 ? 26.025 7.553 -3.787 1.00 55.38 160 GLU A CA 1
ATOM 1266 C C . GLU A 1 160 ? 25.512 7.831 -2.363 1.00 55.38 160 GLU A C 1
ATOM 1268 O O . GLU A 1 160 ? 25.895 7.139 -1.425 1.00 55.38 160 GLU A O 1
ATOM 1273 N N . HIS A 1 161 ? 24.632 8.824 -2.192 1.00 52.62 161 HIS A N 1
ATOM 1274 C CA . HIS A 1 161 ? 24.120 9.251 -0.894 1.00 52.62 161 HIS A CA 1
ATOM 1275 C C . HIS A 1 161 ? 22.615 9.565 -0.978 1.00 52.62 161 HIS A C 1
ATOM 1277 O O . HIS A 1 161 ? 22.181 10.332 -1.841 1.00 52.62 161 HIS A O 1
ATOM 1283 N N . GLY A 1 162 ? 21.835 9.012 -0.039 1.00 58.69 162 GLY A N 1
ATOM 1284 C CA . GLY A 1 162 ? 20.799 9.801 0.635 1.00 58.69 162 GLY A CA 1
ATOM 1285 C C . GLY A 1 162 ? 19.311 9.526 0.406 1.00 58.69 162 GLY A C 1
ATOM 1286 O O . GLY A 1 162 ? 18.532 10.340 0.888 1.00 58.69 162 GLY A O 1
ATOM 1287 N N . ALA A 1 163 ? 18.870 8.447 -0.249 1.00 76.06 163 ALA A N 1
ATOM 1288 C CA . ALA A 1 163 ? 17.452 8.055 -0.174 1.00 76.06 163 ALA A CA 1
ATOM 1289 C C . ALA A 1 163 ? 17.216 6.613 -0.639 1.00 76.06 163 ALA A C 1
ATOM 1291 O O . ALA A 1 163 ? 17.067 6.352 -1.830 1.00 76.06 163 ALA A O 1
ATOM 1292 N N . LEU A 1 164 ? 17.105 5.654 0.281 1.00 84.81 164 LEU A N 1
ATOM 1293 C CA . LEU A 1 164 ? 16.494 4.378 -0.085 1.00 84.81 164 LEU A CA 1
ATOM 1294 C C . LEU A 1 164 ? 15.012 4.607 -0.417 1.00 84.81 164 LEU A C 1
ATOM 1296 O O . LEU A 1 164 ? 14.217 4.903 0.471 1.00 84.81 164 LEU A O 1
ATOM 1300 N N . LEU A 1 165 ? 14.651 4.430 -1.689 1.00 90.25 165 LEU A N 1
ATOM 1301 C CA . LEU A 1 165 ? 13.267 4.465 -2.153 1.00 90.25 165 LEU A CA 1
ATOM 1302 C C . LEU A 1 165 ? 12.803 3.066 -2.544 1.00 90.25 165 LEU A C 1
ATOM 1304 O O . LEU A 1 165 ? 13.412 2.399 -3.385 1.00 90.25 165 LEU A O 1
ATOM 1308 N N . TRP A 1 166 ? 11.694 2.640 -1.948 1.00 92.12 166 TRP A N 1
ATOM 1309 C CA . TRP A 1 166 ? 11.001 1.408 -2.307 1.00 92.12 166 TRP A CA 1
ATOM 1310 C C . TRP A 1 166 ? 10.250 1.607 -3.634 1.00 92.12 166 TRP A C 1
ATOM 1312 O O . TRP A 1 166 ? 9.834 2.734 -3.918 1.00 92.12 166 TRP A O 1
ATOM 1322 N N . PRO A 1 167 ? 10.040 0.560 -4.456 1.00 92.25 167 PRO A N 1
ATOM 1323 C CA . PRO A 1 167 ? 9.386 0.678 -5.761 1.00 92.25 167 PRO A CA 1
ATOM 1324 C C . PRO A 1 167 ? 7.859 0.779 -5.615 1.00 92.25 167 PRO A C 1
ATOM 1326 O O . PRO A 1 167 ? 7.112 -0.056 -6.112 1.00 92.25 167 PRO A O 1
ATOM 1329 N N . VAL A 1 168 ? 7.399 1.789 -4.887 1.00 89.31 168 VAL A N 1
ATOM 1330 C CA . VAL A 1 168 ? 6.0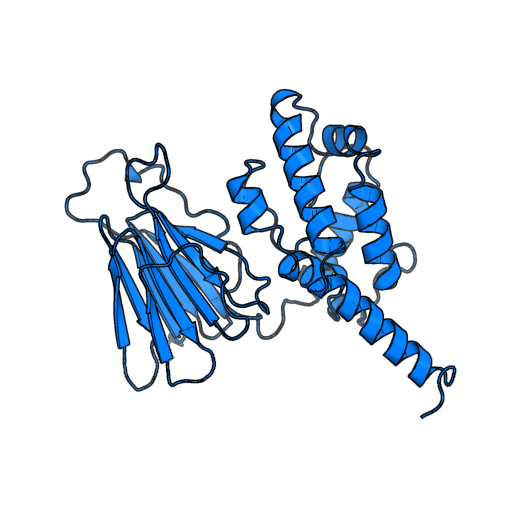04 2.060 -4.538 1.00 89.31 168 VAL A CA 1
ATOM 1331 C C . VAL A 1 168 ? 5.775 3.568 -4.585 1.00 89.31 168 VAL A C 1
ATOM 1333 O O . VAL A 1 168 ? 6.661 4.354 -4.252 1.00 89.31 168 VAL A O 1
ATOM 1336 N N . PHE A 1 169 ? 4.574 3.991 -4.975 1.00 82.06 169 PHE A N 1
ATOM 1337 C CA . PHE A 1 169 ? 4.274 5.421 -5.084 1.00 82.06 169 PHE A CA 1
ATOM 1338 C C . PHE A 1 169 ? 4.207 6.117 -3.715 1.00 82.06 169 PHE A C 1
ATOM 1340 O O . PHE A 1 169 ? 4.659 7.247 -3.551 1.00 82.06 169 PHE A O 1
ATOM 1347 N N . LYS A 1 170 ? 3.663 5.431 -2.707 1.00 81.38 170 LYS A N 1
ATOM 1348 C CA . LYS A 1 170 ? 3.586 5.927 -1.330 1.00 81.38 170 LYS A CA 1
ATOM 1349 C C . LYS A 1 170 ? 4.676 5.247 -0.526 1.00 81.38 170 LYS A C 1
ATOM 1351 O O . LYS A 1 170 ? 4.621 4.041 -0.366 1.00 81.38 170 LYS A O 1
ATOM 1356 N N . GLN A 1 171 ? 5.687 5.992 -0.089 1.00 85.12 171 GLN A N 1
ATOM 1357 C CA . GLN A 1 171 ? 6.768 5.441 0.731 1.00 85.12 171 GLN A CA 1
ATOM 1358 C C . GLN A 1 171 ? 6.253 5.124 2.150 1.00 85.12 171 GLN A C 1
ATOM 1360 O O . GLN A 1 171 ? 5.363 5.833 2.633 1.00 85.12 171 GLN A O 1
ATOM 1365 N N . PRO A 1 172 ? 6.790 4.087 2.817 1.00 81.75 172 PRO A N 1
ATOM 1366 C CA . PRO A 1 172 ? 6.434 3.760 4.192 1.00 81.75 172 PRO A CA 1
ATOM 1367 C C . PRO A 1 172 ? 6.840 4.892 5.140 1.00 81.75 172 PRO A C 1
ATOM 1369 O O . PRO A 1 172 ? 7.873 5.535 4.952 1.00 81.75 172 PRO A O 1
ATOM 1372 N N . THR A 1 173 ? 6.042 5.119 6.185 1.00 79.12 173 THR A N 1
ATOM 1373 C CA . THR A 1 173 ? 6.322 6.162 7.191 1.00 79.12 173 THR A CA 1
ATOM 1374 C C . THR A 1 173 ? 7.572 5.878 8.029 1.00 79.12 173 THR A C 1
ATOM 1376 O O . THR A 1 173 ? 8.176 6.800 8.570 1.00 79.12 173 THR A O 1
ATOM 1379 N N . SER A 1 174 ? 7.961 4.608 8.141 1.00 78.50 174 SER A N 1
ATOM 1380 C CA . SER A 1 174 ? 9.119 4.131 8.900 1.00 78.50 174 SER A CA 1
ATOM 1381 C C . SER A 1 174 ? 9.624 2.802 8.334 1.00 78.50 174 SER A C 1
ATOM 1383 O O . SER A 1 174 ? 8.936 2.133 7.565 1.00 78.50 174 SER A O 1
ATOM 1385 N N . PHE A 1 175 ? 10.848 2.421 8.706 1.00 80.50 175 PHE A N 1
ATOM 1386 C CA . PHE A 1 175 ? 11.479 1.178 8.252 1.00 80.50 175 PHE A CA 1
ATOM 1387 C C . PHE A 1 175 ? 11.085 -0.057 9.069 1.00 80.50 175 PHE A C 1
ATOM 1389 O O . PHE A 1 175 ? 11.602 -1.126 8.790 1.00 80.50 175 PHE A O 1
ATOM 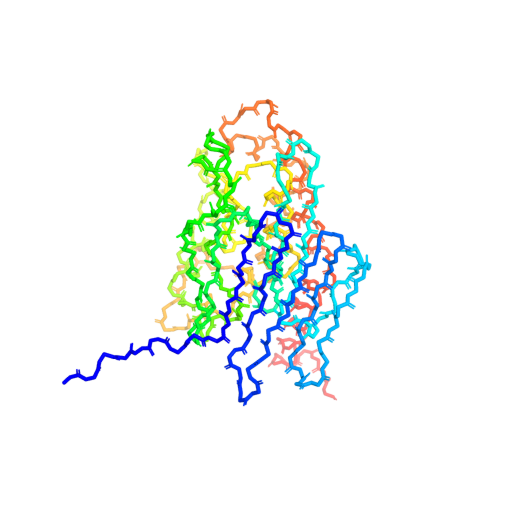1396 N N . ASP A 1 176 ? 10.196 0.047 10.058 1.00 84.62 176 ASP A N 1
ATOM 1397 C CA . ASP A 1 176 ? 9.751 -1.128 10.809 1.00 84.62 176 ASP A CA 1
ATOM 1398 C C . ASP A 1 176 ? 8.966 -2.106 9.920 1.00 84.62 176 ASP A C 1
ATOM 1400 O O . ASP A 1 176 ? 8.350 -1.737 8.915 1.00 84.62 176 ASP A O 1
ATOM 1404 N N . ARG A 1 177 ? 8.963 -3.378 10.317 1.00 87.69 177 ARG A N 1
ATOM 1405 C CA . ARG A 1 177 ? 8.376 -4.465 9.523 1.00 87.69 177 ARG A CA 1
ATOM 1406 C C . ARG A 1 177 ? 6.903 -4.266 9.197 1.00 87.69 177 ARG A C 1
ATOM 1408 O O . ARG A 1 177 ? 6.488 -4.650 8.106 1.00 87.69 177 ARG A O 1
ATOM 1415 N N . GLU A 1 178 ? 6.118 -3.703 10.110 1.00 84.19 178 GLU A N 1
ATOM 1416 C CA . GLU A 1 178 ? 4.685 -3.524 9.879 1.00 84.19 178 GLU A CA 1
ATOM 1417 C C . GLU A 1 178 ? 4.436 -2.404 8.869 1.00 84.19 178 GLU A C 1
ATOM 1419 O O . GLU A 1 178 ? 3.698 -2.611 7.908 1.00 84.19 178 GLU A O 1
ATOM 1424 N N . SER A 1 179 ? 5.142 -1.276 8.984 1.00 84.31 179 SER A N 1
ATOM 1425 C CA . SER A 1 179 ? 5.080 -0.202 7.983 1.00 84.31 179 SER A CA 1
ATOM 1426 C C . SER A 1 179 ? 5.528 -0.661 6.595 1.00 84.31 179 SER A C 1
ATOM 1428 O O . SER A 1 179 ? 4.945 -0.248 5.593 1.00 84.31 179 SER A O 1
ATOM 1430 N N . LEU A 1 180 ? 6.532 -1.540 6.516 1.00 89.81 180 LEU A N 1
ATOM 1431 C CA . LEU A 1 180 ? 6.973 -2.119 5.246 1.00 89.81 180 LEU A CA 1
ATOM 1432 C C . LEU A 1 180 ? 5.909 -3.045 4.636 1.00 89.81 180 LEU A C 1
ATOM 1434 O O . LEU A 1 180 ? 5.628 -2.929 3.442 1.00 89.81 180 LEU A O 1
ATOM 1438 N N . LYS A 1 181 ? 5.281 -3.923 5.434 1.00 89.19 181 LYS A N 1
ATOM 1439 C CA . LYS A 1 181 ? 4.185 -4.806 4.977 1.00 89.19 181 LYS A CA 1
ATOM 1440 C C . LYS A 1 181 ? 2.972 -4.025 4.476 1.00 89.19 181 LYS A C 1
ATOM 1442 O O . LYS A 1 181 ? 2.353 -4.435 3.499 1.00 89.19 181 LYS A O 1
ATOM 1447 N N . ASP A 1 182 ? 2.639 -2.919 5.141 1.00 86.94 182 ASP A N 1
ATOM 1448 C CA . ASP A 1 182 ? 1.474 -2.081 4.819 1.00 86.94 182 ASP A CA 1
ATOM 1449 C C . ASP A 1 182 ? 1.514 -1.505 3.402 1.00 86.94 182 ASP A C 1
ATOM 1451 O O . ASP A 1 182 ? 0.476 -1.216 2.800 1.00 86.94 182 ASP A O 1
ATOM 1455 N N . VAL A 1 183 ? 2.729 -1.293 2.900 1.00 88.19 183 VAL A N 1
ATOM 1456 C CA . VAL A 1 183 ? 2.990 -0.491 1.711 1.00 88.19 183 VAL A CA 1
ATOM 1457 C C . VAL A 1 183 ? 3.567 -1.333 0.575 1.00 88.19 183 VAL A C 1
ATOM 1459 O O . VAL A 1 183 ? 3.116 -1.211 -0.570 1.00 88.19 183 VAL A O 1
ATOM 1462 N N . ILE A 1 184 ? 4.550 -2.190 0.865 1.00 92.06 184 ILE A N 1
ATOM 1463 C CA . ILE A 1 184 ? 5.272 -2.995 -0.128 1.00 92.06 184 ILE A CA 1
ATOM 1464 C C . ILE A 1 184 ? 4.480 -4.270 -0.417 1.00 92.06 184 ILE A C 1
ATOM 1466 O O . ILE A 1 184 ? 4.800 -5.364 0.045 1.00 92.06 184 ILE A O 1
ATOM 1470 N N . THR A 1 185 ? 3.427 -4.115 -1.211 1.00 89.94 185 THR A N 1
ATOM 1471 C CA . THR A 1 185 ? 2.589 -5.219 -1.684 1.00 89.94 185 THR A CA 1
ATOM 1472 C C . THR A 1 185 ? 2.877 -5.516 -3.163 1.00 89.94 185 THR A C 1
ATOM 1474 O O . THR A 1 185 ? 3.315 -4.621 -3.897 1.00 89.94 185 THR A O 1
ATOM 1477 N N . PRO A 1 186 ? 2.563 -6.731 -3.655 1.00 91.25 186 PRO A N 1
ATOM 1478 C CA . PRO A 1 186 ? 2.560 -7.037 -5.088 1.00 91.25 186 PRO A CA 1
ATOM 1479 C C . PRO A 1 186 ? 1.859 -5.979 -5.945 1.00 91.25 186 PRO A C 1
ATOM 1481 O O . PRO A 1 186 ? 2.377 -5.549 -6.974 1.00 91.25 186 PRO A O 1
ATOM 1484 N N . TRP A 1 187 ? 0.701 -5.507 -5.484 1.00 87.75 187 TRP A N 1
ATOM 1485 C CA . TRP A 1 187 ? -0.135 -4.552 -6.201 1.00 87.75 187 TRP A CA 1
ATOM 1486 C C . TRP A 1 187 ? 0.454 -3.143 -6.211 1.00 87.75 187 TRP A C 1
ATOM 1488 O O . TRP A 1 187 ? 0.468 -2.516 -7.267 1.00 87.75 187 TRP A O 1
ATOM 1498 N N . SER A 1 188 ? 0.985 -2.660 -5.084 1.00 87.19 188 SER A N 1
ATOM 1499 C CA . SER A 1 188 ? 1.687 -1.371 -5.015 1.00 87.19 188 SER A CA 1
ATOM 1500 C C . SER A 1 188 ? 2.916 -1.352 -5.925 1.00 87.19 188 SER A C 1
ATOM 1502 O O . SER A 1 188 ? 3.135 -0.372 -6.639 1.00 87.19 188 SER A O 1
ATOM 1504 N N . VAL A 1 189 ? 3.696 -2.441 -5.933 1.00 91.75 189 VAL A N 1
ATOM 1505 C CA . VAL A 1 189 ? 4.898 -2.567 -6.771 1.00 91.75 189 VAL A CA 1
ATOM 1506 C C . VAL A 1 189 ? 4.533 -2.627 -8.251 1.00 91.75 189 VAL A C 1
ATOM 1508 O O . VAL A 1 189 ? 5.099 -1.885 -9.056 1.00 91.75 189 VAL A O 1
ATOM 1511 N N . ARG A 1 190 ? 3.540 -3.450 -8.616 1.00 88.56 190 ARG A N 1
ATOM 1512 C CA . ARG A 1 190 ? 2.985 -3.505 -9.976 1.00 88.56 190 ARG A CA 1
ATOM 1513 C C . ARG A 1 190 ? 2.529 -2.124 -10.434 1.00 88.56 190 ARG A C 1
ATOM 1515 O O . ARG A 1 190 ? 2.903 -1.679 -11.514 1.00 88.56 190 ARG A O 1
ATOM 1522 N N . HIS A 1 191 ? 1.713 -1.464 -9.614 1.00 85.38 191 HIS A N 1
ATOM 1523 C CA . HIS A 1 191 ? 1.121 -0.168 -9.921 1.00 85.38 191 HIS A CA 1
ATOM 1524 C C . HIS A 1 191 ? 2.184 0.897 -10.176 1.00 85.38 191 HIS A C 1
ATOM 1526 O O . HIS A 1 191 ? 2.077 1.620 -11.158 1.00 85.38 191 HIS A O 1
ATOM 1532 N N . PHE A 1 192 ? 3.235 0.953 -9.356 1.00 88.38 192 PHE A N 1
ATOM 1533 C CA . PHE A 1 192 ? 4.317 1.919 -9.534 1.00 88.38 192 PHE A CA 1
ATOM 1534 C C . PHE A 1 192 ? 5.170 1.626 -10.776 1.00 88.38 192 PHE A C 1
ATOM 1536 O O . PHE A 1 192 ? 5.346 2.497 -11.627 1.00 88.38 192 PHE A O 1
ATOM 1543 N N . LEU A 1 193 ? 5.673 0.394 -10.919 1.00 89.44 193 LEU A N 1
ATOM 1544 C CA . LEU A 1 193 ? 6.614 0.049 -11.993 1.00 89.44 193 LEU A CA 1
ATOM 1545 C C . LEU A 1 193 ? 5.949 -0.006 -13.377 1.00 89.44 193 LEU A C 1
ATOM 1547 O O . LEU A 1 193 ? 6.573 0.343 -14.384 1.00 89.44 193 LEU A O 1
ATOM 1551 N N . LEU A 1 194 ? 4.686 -0.431 -13.440 1.00 87.12 194 LEU A N 1
ATOM 1552 C CA . LEU A 1 194 ? 3.960 -0.667 -14.692 1.00 87.12 194 LEU A CA 1
ATOM 1553 C C . LEU A 1 194 ? 2.924 0.423 -15.005 1.00 87.12 194 LEU A C 1
ATOM 1555 O O . LEU A 1 194 ? 2.085 0.237 -15.887 1.00 87.12 194 LEU A O 1
ATOM 1559 N N . ASN A 1 195 ? 2.970 1.569 -14.316 1.00 84.00 195 ASN A N 1
ATOM 1560 C CA . ASN A 1 195 ? 2.020 2.653 -14.551 1.00 84.00 195 ASN A CA 1
ATOM 1561 C C . ASN A 1 195 ? 2.112 3.192 -15.992 1.00 84.00 195 ASN A C 1
ATOM 1563 O O . ASN A 1 195 ? 3.193 3.551 -16.469 1.00 84.00 195 ASN A O 1
ATOM 1567 N N . LYS A 1 196 ? 0.961 3.325 -16.666 1.00 76.69 196 LYS A N 1
ATOM 1568 C CA . LYS A 1 196 ? 0.865 3.880 -18.029 1.00 76.69 196 LYS A CA 1
ATOM 1569 C C . LYS A 1 196 ? 1.176 5.378 -18.094 1.00 76.69 196 LYS A C 1
ATOM 1571 O O . LYS A 1 196 ? 1.569 5.864 -19.148 1.00 76.69 196 LYS A O 1
ATOM 1576 N N . ALA A 1 197 ? 1.062 6.115 -16.984 1.00 76.38 197 ALA A N 1
ATOM 1577 C CA . ALA A 1 197 ? 1.423 7.534 -16.934 1.00 76.38 197 ALA A CA 1
ATOM 1578 C C . ALA A 1 197 ? 2.884 7.792 -17.346 1.00 76.38 197 ALA A C 1
ATOM 1580 O O . ALA A 1 197 ? 3.202 8.862 -17.864 1.00 76.38 197 ALA A O 1
ATOM 1581 N N . LEU A 1 198 ? 3.760 6.797 -17.178 1.00 75.94 198 LEU A N 1
ATOM 1582 C CA . LEU A 1 198 ? 5.175 6.856 -17.543 1.00 75.94 198 LEU A CA 1
ATOM 1583 C C . LEU A 1 198 ? 5.422 6.755 -19.064 1.00 75.94 198 LEU A C 1
ATOM 1585 O O . LEU A 1 198 ? 6.533 7.019 -19.509 1.00 75.94 198 LEU A O 1
ATOM 1589 N N . GLU A 1 199 ? 4.407 6.403 -19.861 1.00 71.25 199 GLU A N 1
ATOM 1590 C CA . GLU A 1 199 ? 4.487 6.208 -21.324 1.00 71.25 199 GLU A CA 1
ATOM 1591 C C . GLU A 1 199 ? 3.914 7.391 -22.135 1.00 71.25 199 GLU A C 1
ATOM 1593 O O . GLU A 1 199 ? 3.768 7.297 -23.352 1.00 71.25 199 GLU A O 1
ATOM 1598 N N . ASP A 1 200 ? 3.576 8.510 -21.479 1.00 71.62 200 ASP A N 1
ATOM 1599 C CA . ASP A 1 200 ? 3.051 9.722 -22.139 1.00 71.62 200 ASP A CA 1
ATOM 1600 C C . ASP A 1 200 ? 3.982 10.216 -23.261 1.00 71.62 200 ASP A C 1
ATOM 1602 O O . ASP A 1 200 ? 5.144 10.561 -23.024 1.00 71.62 200 ASP A O 1
ATOM 1606 N N . ARG A 1 201 ? 3.431 10.268 -24.479 1.00 66.88 201 ARG A N 1
ATOM 1607 C CA . ARG A 1 201 ? 4.110 10.718 -25.700 1.00 66.88 201 ARG A CA 1
ATOM 1608 C C . ARG A 1 201 ? 4.211 12.240 -25.798 1.00 66.88 201 ARG A C 1
ATOM 1610 O O . ARG A 1 201 ? 5.079 12.725 -26.514 1.00 66.88 201 ARG A O 1
ATOM 1617 N N . TYR A 1 202 ? 3.337 12.981 -25.116 1.00 70.06 202 TYR A N 1
ATOM 1618 C CA . TYR A 1 202 ? 3.312 14.447 -25.165 1.00 70.06 202 TYR A CA 1
ATOM 1619 C C . TYR A 1 202 ? 4.346 15.070 -24.230 1.00 70.06 202 TYR A C 1
ATOM 1621 O O . TYR A 1 202 ? 4.938 16.091 -24.563 1.00 70.06 202 TYR A O 1
ATOM 1629 N N . ASN A 1 203 ? 4.603 14.418 -23.098 1.00 72.56 203 ASN A N 1
ATOM 1630 C CA . ASN A 1 203 ? 5.648 14.789 -22.153 1.00 72.56 203 ASN A CA 1
ATOM 1631 C C . ASN A 1 203 ? 6.530 13.565 -21.897 1.00 72.56 203 ASN A C 1
ATOM 1633 O O . ASN A 1 203 ? 6.334 12.896 -20.891 1.00 72.56 203 ASN A O 1
ATOM 1637 N N . PRO A 1 204 ? 7.463 13.188 -22.779 1.00 69.88 204 PRO A N 1
ATOM 1638 C CA . PRO A 1 204 ? 8.282 11.998 -22.569 1.00 69.88 204 PRO A CA 1
ATOM 1639 C C . PRO A 1 204 ? 9.245 12.178 -21.385 1.00 69.88 204 PRO A C 1
ATOM 1641 O O . PRO A 1 204 ? 9.773 13.262 -21.145 1.00 69.88 204 PRO A O 1
ATOM 1644 N N . ILE A 1 205 ? 9.490 11.099 -20.636 1.00 71.94 205 ILE A N 1
ATOM 1645 C CA . ILE A 1 205 ? 10.611 11.050 -19.682 1.00 71.94 205 ILE A CA 1
ATOM 1646 C C . ILE A 1 205 ? 11.909 11.142 -20.505 1.00 71.94 205 ILE A C 1
ATOM 1648 O O . ILE A 1 205 ? 11.963 10.516 -21.569 1.00 71.94 205 ILE A O 1
ATOM 1652 N N . PRO A 1 206 ? 12.945 11.889 -20.064 1.00 72.56 206 PRO A N 1
ATOM 1653 C CA . PRO A 1 206 ? 14.216 11.959 -20.781 1.00 72.56 206 PRO A CA 1
ATOM 1654 C C . PRO A 1 206 ? 14.717 10.563 -21.161 1.00 72.56 206 PRO A C 1
ATOM 1656 O O . PRO A 1 206 ? 14.708 9.662 -20.325 1.00 72.56 206 PRO A O 1
ATOM 1659 N N . SER A 1 207 ? 15.165 10.375 -22.405 1.00 64.50 207 SER A N 1
ATOM 1660 C CA . SER A 1 207 ? 15.524 9.054 -22.949 1.00 64.50 207 SER A CA 1
ATOM 1661 C C . SER A 1 207 ? 16.590 8.320 -22.129 1.00 64.50 207 SER A C 1
ATOM 1663 O O . SER A 1 207 ? 16.546 7.101 -22.037 1.00 64.50 207 SER A O 1
ATOM 1665 N N . ALA A 1 208 ? 17.492 9.054 -21.469 1.00 64.50 208 ALA A N 1
ATOM 1666 C CA . ALA A 1 208 ? 18.490 8.495 -20.552 1.00 64.50 208 ALA A CA 1
ATOM 1667 C C . ALA A 1 208 ? 17.893 7.831 -19.290 1.00 64.50 208 ALA A C 1
ATOM 1669 O O . ALA A 1 208 ? 18.576 7.055 -18.631 1.00 64.50 208 ALA A O 1
ATOM 1670 N N . VAL A 1 209 ? 16.639 8.141 -18.943 1.00 68.56 209 VAL A N 1
ATOM 1671 C CA . VAL A 1 209 ? 15.916 7.640 -17.755 1.00 68.56 209 VAL A CA 1
ATOM 1672 C C . VAL A 1 209 ? 14.655 6.856 -18.151 1.00 68.56 209 VAL A C 1
ATOM 1674 O O . VAL A 1 209 ? 14.042 6.177 -17.325 1.00 68.56 209 VAL A O 1
ATOM 1677 N N . PHE A 1 210 ? 14.243 6.926 -19.420 1.00 69.06 210 PHE A N 1
ATOM 1678 C CA . PHE A 1 210 ? 13.127 6.142 -19.921 1.00 69.06 210 PHE A CA 1
ATOM 1679 C C . PHE A 1 210 ? 13.544 4.682 -20.086 1.00 69.06 210 PHE A C 1
ATOM 1681 O O . PHE A 1 210 ? 14.392 4.330 -20.903 1.00 69.06 210 PHE A O 1
ATOM 1688 N N . VAL A 1 211 ? 12.897 3.824 -19.307 1.00 71.62 211 VAL A N 1
ATOM 1689 C CA . VAL A 1 211 ? 13.130 2.385 -19.301 1.00 71.62 211 VAL A CA 1
ATOM 1690 C C . VAL A 1 211 ? 11.800 1.704 -19.610 1.00 71.62 211 VAL A C 1
ATOM 1692 O O . VAL A 1 211 ? 10.773 2.069 -19.040 1.00 71.62 211 VAL A O 1
ATOM 1695 N N . GLU A 1 212 ? 11.788 0.740 -20.526 1.00 78.75 212 GLU A N 1
ATOM 1696 C CA . GLU A 1 212 ? 10.597 -0.064 -20.839 1.00 78.75 212 GLU A CA 1
ATOM 1697 C C . GLU A 1 212 ? 10.113 -0.828 -19.594 1.00 78.75 212 GLU A C 1
ATOM 1699 O O . GLU A 1 212 ? 10.933 -1.238 -18.769 1.00 78.75 212 GLU A O 1
ATOM 1704 N N . LYS A 1 213 ? 8.804 -1.079 -19.463 1.00 84.38 213 LYS A N 1
ATOM 1705 C CA . LYS A 1 213 ? 8.192 -1.760 -18.301 1.00 84.38 213 LYS A CA 1
ATOM 1706 C C . LYS A 1 213 ? 8.958 -3.014 -17.846 1.00 84.38 213 LYS A C 1
ATOM 1708 O O . LYS A 1 213 ? 9.287 -3.135 -16.664 1.00 84.38 213 LYS A O 1
ATOM 1713 N N . ARG A 1 214 ? 9.324 -3.905 -18.777 1.00 80.69 214 ARG A N 1
ATOM 1714 C CA . ARG A 1 214 ? 10.106 -5.126 -18.485 1.00 80.69 214 ARG A CA 1
ATOM 1715 C C . ARG A 1 214 ? 11.469 -4.828 -17.856 1.00 80.69 214 ARG A C 1
ATOM 1717 O O . ARG A 1 214 ? 11.884 -5.487 -16.902 1.00 80.69 214 ARG A O 1
ATOM 1724 N N . PHE A 1 215 ? 12.151 -3.799 -18.352 1.00 82.88 215 PHE A N 1
ATOM 1725 C CA . PHE A 1 215 ? 13.458 -3.394 -17.855 1.00 82.88 215 PHE A CA 1
ATOM 1726 C C . PHE A 1 215 ? 13.345 -2.689 -16.501 1.00 82.88 215 PHE A C 1
ATOM 1728 O O . PHE A 1 215 ? 14.235 -2.869 -15.676 1.00 82.88 215 PHE A O 1
ATOM 1735 N N . ARG A 1 216 ? 12.243 -1.979 -16.211 1.00 88.19 216 ARG A N 1
ATOM 1736 C CA . ARG A 1 216 ? 11.976 -1.411 -14.873 1.00 88.19 216 ARG A CA 1
ATOM 1737 C C . ARG A 1 216 ? 11.896 -2.512 -13.817 1.00 88.19 216 ARG A C 1
ATOM 1739 O O . ARG A 1 216 ? 12.558 -2.433 -12.784 1.00 88.19 216 ARG A O 1
ATOM 1746 N N . VAL A 1 217 ? 11.140 -3.576 -14.104 1.00 90.06 217 VAL A N 1
ATOM 1747 C CA . VAL A 1 217 ? 11.021 -4.753 -13.224 1.00 90.06 217 VAL A CA 1
ATOM 1748 C C . VAL A 1 217 ? 12.367 -5.459 -13.071 1.00 90.06 217 VAL A C 1
ATOM 1750 O O . VAL A 1 217 ? 12.770 -5.785 -11.955 1.00 90.06 217 VAL A O 1
ATOM 1753 N N . HIS A 1 218 ? 13.110 -5.646 -14.165 1.00 87.56 218 HIS A N 1
ATOM 1754 C CA . HIS A 1 218 ? 14.457 -6.215 -14.108 1.00 87.56 218 HIS A CA 1
ATOM 1755 C C . HIS A 1 218 ? 15.424 -5.358 -13.270 1.00 87.56 218 HIS A C 1
ATOM 1757 O O . HIS A 1 218 ? 16.158 -5.890 -12.436 1.00 87.56 218 HIS A O 1
ATOM 1763 N N . HIS A 1 219 ? 15.400 -4.033 -13.438 1.00 88.50 219 HIS A N 1
ATOM 1764 C CA . HIS A 1 219 ? 16.232 -3.104 -12.679 1.00 88.50 219 HIS A CA 1
ATOM 1765 C C . HIS A 1 219 ? 15.902 -3.156 -11.184 1.00 88.50 219 HIS A C 1
ATOM 1767 O O . HIS A 1 219 ? 16.815 -3.258 -10.363 1.00 88.50 219 HIS A O 1
ATOM 1773 N N . ALA A 1 220 ? 14.613 -3.196 -10.830 1.00 91.19 220 ALA A N 1
ATOM 1774 C CA . ALA A 1 220 ? 14.166 -3.379 -9.453 1.00 91.19 220 ALA A CA 1
ATOM 1775 C C . ALA A 1 220 ? 14.652 -4.718 -8.866 1.00 91.19 220 ALA A C 1
ATOM 1777 O O . ALA A 1 220 ? 15.216 -4.728 -7.771 1.00 91.19 220 ALA A O 1
ATOM 1778 N N . ARG A 1 221 ? 14.541 -5.833 -9.608 1.00 92.06 221 ARG A N 1
ATOM 1779 C CA . ARG A 1 221 ? 15.072 -7.145 -9.176 1.00 92.06 221 ARG A CA 1
ATOM 1780 C C . ARG A 1 221 ? 16.572 -7.091 -8.910 1.00 92.06 221 ARG A C 1
ATOM 1782 O O . ARG A 1 221 ? 17.043 -7.609 -7.901 1.00 92.06 221 ARG A O 1
ATOM 1789 N N . LYS A 1 222 ? 17.333 -6.436 -9.791 1.00 89.62 222 LYS A N 1
ATOM 1790 C CA . LYS A 1 222 ? 18.771 -6.244 -9.592 1.00 89.62 222 LYS A CA 1
ATOM 1791 C C . LYS A 1 222 ? 19.024 -5.413 -8.334 1.00 89.62 222 LYS A C 1
ATOM 1793 O O . LYS A 1 222 ? 19.780 -5.857 -7.474 1.00 89.62 222 LYS A O 1
ATOM 1798 N N . ARG A 1 223 ? 18.368 -4.257 -8.186 1.00 88.88 223 ARG A N 1
ATOM 1799 C CA . ARG A 1 223 ? 18.545 -3.325 -7.058 1.00 88.88 223 ARG A CA 1
ATOM 1800 C C . ARG A 1 223 ? 18.275 -3.981 -5.700 1.00 88.88 223 ARG A C 1
ATOM 1802 O O . ARG A 1 223 ? 19.091 -3.823 -4.801 1.00 88.88 223 ARG A O 1
ATOM 1809 N N . PHE A 1 224 ? 17.186 -4.737 -5.577 1.00 91.75 224 PHE A N 1
ATOM 1810 C CA . PHE A 1 224 ? 16.750 -5.352 -4.315 1.00 91.75 224 PHE A CA 1
ATOM 1811 C C . PHE A 1 224 ? 17.208 -6.803 -4.118 1.00 91.75 224 PHE A C 1
ATOM 1813 O O . PHE A 1 224 ? 16.802 -7.459 -3.159 1.00 91.75 224 PHE A O 1
ATOM 1820 N N . SER A 1 225 ? 18.080 -7.310 -4.993 1.00 88.06 225 SER A N 1
ATOM 1821 C CA . SER A 1 225 ? 18.728 -8.606 -4.785 1.00 88.06 225 SER A CA 1
ATOM 1822 C C . SER A 1 225 ? 19.524 -8.627 -3.476 1.00 88.06 225 SER A C 1
ATOM 1824 O O . SER A 1 225 ? 20.129 -7.630 -3.077 1.00 88.06 225 SER A O 1
ATOM 1826 N N . LEU A 1 226 ? 19.576 -9.790 -2.821 1.00 77.62 226 LEU A N 1
ATOM 1827 C CA . LEU A 1 226 ? 20.308 -9.960 -1.558 1.00 77.62 226 LEU A CA 1
ATOM 1828 C C . LEU A 1 226 ? 21.798 -9.603 -1.688 1.00 77.62 226 LEU A C 1
ATOM 1830 O O . LEU A 1 226 ? 22.396 -9.089 -0.748 1.00 77.62 226 LEU A O 1
ATOM 1834 N N . THR A 1 227 ? 22.382 -9.792 -2.874 1.00 84.19 227 THR A N 1
ATOM 1835 C CA . THR A 1 227 ? 23.771 -9.416 -3.178 1.00 84.19 227 THR A CA 1
ATOM 1836 C C . THR A 1 227 ? 24.019 -7.906 -3.116 1.00 84.19 227 THR A C 1
ATOM 1838 O O . THR A 1 227 ? 25.163 -7.487 -2.987 1.00 84.19 227 THR A O 1
ATOM 1841 N N . ASN A 1 228 ? 22.966 -7.084 -3.170 1.00 84.69 228 ASN A N 1
ATOM 1842 C CA . ASN A 1 228 ? 23.044 -5.625 -3.113 1.00 84.69 228 ASN A CA 1
ATOM 1843 C C . ASN A 1 228 ? 22.665 -5.036 -1.750 1.00 84.69 228 ASN A C 1
ATOM 1845 O O . ASN A 1 228 ? 22.615 -3.812 -1.621 1.00 84.69 228 ASN A O 1
ATOM 1849 N N . ILE A 1 229 ? 22.445 -5.856 -0.716 1.00 86.06 229 ILE A N 1
ATOM 1850 C CA . ILE A 1 229 ? 21.967 -5.350 0.576 1.00 86.06 229 ILE A CA 1
ATOM 1851 C C . ILE A 1 229 ? 22.894 -4.293 1.186 1.00 86.06 229 ILE A C 1
ATOM 1853 O O . ILE A 1 229 ? 22.416 -3.284 1.690 1.00 86.06 229 ILE A O 1
ATOM 1857 N N . ASN A 1 230 ? 24.216 -4.448 1.054 1.00 85.56 230 ASN A N 1
ATOM 1858 C CA . ASN A 1 230 ? 25.181 -3.468 1.561 1.00 85.56 230 ASN A CA 1
ATOM 1859 C C . ASN A 1 230 ? 25.020 -2.098 0.877 1.00 85.56 230 ASN A C 1
ATOM 1861 O O . ASN A 1 230 ? 25.145 -1.065 1.525 1.00 85.56 230 ASN A O 1
ATOM 1865 N N . ARG A 1 231 ? 24.671 -2.072 -0.416 1.00 85.19 231 ARG A N 1
ATOM 1866 C CA . ARG A 1 231 ? 24.357 -0.824 -1.124 1.00 85.19 231 ARG A CA 1
ATOM 1867 C C . ARG A 1 231 ? 23.048 -0.215 -0.621 1.00 85.19 231 ARG A C 1
ATOM 1869 O O . ARG A 1 231 ? 22.981 0.995 -0.447 1.00 85.19 231 ARG A O 1
ATOM 1876 N N . LEU A 1 232 ? 22.030 -1.035 -0.349 1.00 86.75 232 LEU A N 1
ATOM 1877 C CA . LEU A 1 232 ? 20.769 -0.561 0.237 1.00 86.75 232 LEU A CA 1
ATOM 1878 C C . LEU A 1 232 ? 20.980 0.026 1.640 1.00 86.75 232 LEU A C 1
ATOM 1880 O O . LEU A 1 232 ? 20.388 1.054 1.955 1.00 86.75 232 LEU A O 1
ATOM 1884 N N . MET A 1 233 ? 21.863 -0.574 2.445 1.00 85.75 233 MET A N 1
ATOM 1885 C CA . MET A 1 233 ? 22.267 -0.042 3.751 1.00 85.75 233 MET A CA 1
ATOM 1886 C C . MET A 1 233 ? 22.886 1.351 3.626 1.00 85.75 233 MET A C 1
ATOM 1888 O O . MET A 1 233 ? 22.488 2.253 4.356 1.00 85.75 233 MET A O 1
ATOM 1892 N N . ILE A 1 234 ? 23.816 1.545 2.683 1.00 84.38 234 ILE A N 1
ATOM 1893 C CA . ILE A 1 234 ? 24.442 2.853 2.425 1.00 84.38 234 ILE A CA 1
ATOM 1894 C C . ILE A 1 234 ? 23.376 3.886 2.036 1.00 84.38 234 ILE A C 1
ATOM 1896 O O . ILE A 1 234 ? 23.323 4.969 2.616 1.00 84.38 234 ILE A O 1
ATOM 1900 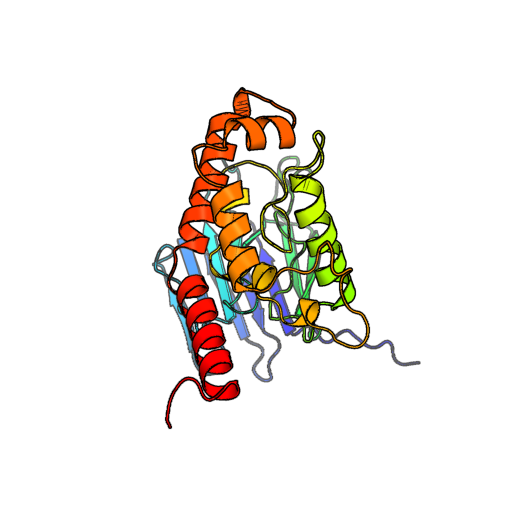N N . LEU A 1 235 ? 22.467 3.530 1.121 1.00 82.06 235 LEU A N 1
ATOM 1901 C CA . LEU A 1 235 ? 21.374 4.413 0.691 1.00 82.06 235 LEU A CA 1
ATOM 1902 C C . LEU A 1 235 ? 20.403 4.771 1.826 1.00 82.06 235 LEU A C 1
ATOM 1904 O O . LEU A 1 235 ? 19.849 5.869 1.834 1.00 82.06 235 LEU A O 1
ATOM 1908 N N . ALA A 1 236 ? 20.207 3.866 2.787 1.00 80.31 236 ALA A N 1
ATOM 1909 C CA . ALA A 1 236 ? 19.383 4.085 3.973 1.00 80.31 236 ALA A CA 1
ATOM 1910 C C . ALA A 1 236 ? 20.098 4.870 5.095 1.00 80.31 236 ALA A C 1
ATOM 1912 O O . ALA A 1 236 ? 19.515 5.061 6.162 1.00 80.31 236 ALA A O 1
ATOM 1913 N N . GLY A 1 237 ? 21.342 5.318 4.884 1.00 77.94 237 GLY A N 1
ATOM 1914 C CA . GLY A 1 237 ? 22.124 6.060 5.880 1.00 77.94 237 GLY A CA 1
ATOM 1915 C C . GLY A 1 237 ? 22.854 5.183 6.905 1.00 77.94 237 GLY A C 1
ATOM 1916 O O . GLY A 1 237 ? 23.231 5.672 7.964 1.00 77.94 237 GLY A O 1
ATOM 1917 N N . ALA A 1 238 ? 23.035 3.895 6.606 1.00 67.50 238 ALA A N 1
ATOM 1918 C CA . ALA A 1 238 ? 23.872 2.938 7.332 1.00 67.50 238 ALA A CA 1
ATOM 1919 C C . ALA A 1 238 ? 23.656 2.745 8.859 1.00 67.50 238 ALA A C 1
ATOM 1921 O O . ALA A 1 238 ? 24.637 2.487 9.558 1.00 67.50 238 ALA A O 1
ATOM 1922 N N . PRO A 1 239 ? 22.433 2.760 9.430 1.00 66.75 239 PRO A N 1
ATOM 1923 C CA . PRO A 1 239 ? 22.263 2.272 10.796 1.00 66.75 239 PRO A CA 1
ATOM 1924 C C . PRO A 1 239 ? 22.294 0.734 10.786 1.00 66.75 239 PRO A C 1
ATOM 1926 O O . PRO A 1 239 ? 21.320 0.107 10.367 1.00 66.75 239 PRO A O 1
ATOM 1929 N N . GLU A 1 240 ? 23.395 0.106 11.225 1.00 75.38 240 GLU A N 1
ATOM 1930 C CA . GLU A 1 240 ? 23.498 -1.368 11.326 1.00 75.38 240 GLU A CA 1
ATOM 1931 C C . GLU A 1 240 ? 22.318 -1.984 12.094 1.00 75.38 240 GLU A C 1
ATOM 1933 O O . GLU A 1 240 ? 21.815 -3.045 11.724 1.00 75.38 240 GLU A O 1
ATOM 1938 N N . GLU A 1 241 ? 21.801 -1.258 13.084 1.00 78.50 241 GLU A N 1
ATOM 1939 C CA . GLU A 1 241 ? 20.622 -1.604 13.882 1.00 78.50 241 GLU A CA 1
ATOM 1940 C C . GLU A 1 241 ? 19.356 -1.864 13.044 1.00 78.50 241 GLU A C 1
ATOM 1942 O O . GLU A 1 241 ? 18.469 -2.589 13.482 1.00 78.50 241 GLU A O 1
ATOM 1947 N N . ARG A 1 242 ? 19.264 -1.319 11.820 1.00 79.38 242 ARG A N 1
ATOM 1948 C CA . ARG A 1 242 ? 18.105 -1.488 10.921 1.00 79.38 242 ARG A CA 1
ATOM 1949 C C . ARG A 1 242 ? 18.340 -2.486 9.794 1.00 79.38 242 ARG A C 1
ATOM 1951 O O . ARG A 1 242 ? 17.476 -2.649 8.932 1.00 79.38 242 ARG A O 1
ATOM 1958 N N . ARG A 1 243 ? 19.487 -3.175 9.779 1.00 87.38 243 ARG A N 1
ATOM 1959 C CA . ARG A 1 243 ? 19.830 -4.132 8.716 1.00 87.38 243 ARG A CA 1
ATOM 1960 C C . ARG A 1 243 ? 18.758 -5.198 8.527 1.00 87.38 243 ARG A C 1
ATOM 1962 O O . ARG A 1 243 ? 18.358 -5.464 7.397 1.00 87.38 243 ARG A O 1
ATOM 1969 N N . ALA A 1 244 ? 18.265 -5.769 9.624 1.00 89.25 244 ALA A N 1
ATOM 1970 C CA . ALA A 1 244 ? 17.252 -6.818 9.578 1.00 89.25 244 ALA A CA 1
ATOM 1971 C C . ALA A 1 244 ? 15.944 -6.342 8.927 1.00 89.25 244 ALA A C 1
ATOM 1973 O O . ALA A 1 244 ? 15.306 -7.102 8.196 1.00 89.25 244 ALA A O 1
ATOM 1974 N N . ASP A 1 245 ? 15.553 -5.091 9.159 1.00 88.94 245 ASP A N 1
ATOM 1975 C CA . ASP A 1 245 ? 14.329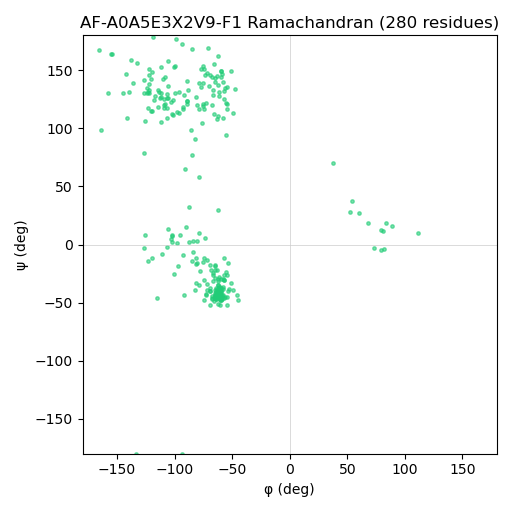 -4.531 8.595 1.00 88.94 245 ASP A CA 1
ATOM 1976 C C . ASP A 1 245 ? 14.503 -4.127 7.127 1.00 88.94 245 ASP A C 1
ATOM 1978 O O . ASP A 1 245 ? 13.608 -4.337 6.310 1.00 88.94 245 ASP A O 1
ATOM 1982 N N . LEU A 1 246 ? 15.689 -3.648 6.748 1.00 88.75 246 LEU A N 1
ATOM 1983 C CA . LEU A 1 246 ? 16.040 -3.390 5.350 1.00 88.75 246 LEU A CA 1
ATOM 1984 C C . LEU A 1 246 ? 16.092 -4.681 4.527 1.00 88.75 246 LEU A C 1
ATOM 1986 O O . LEU A 1 246 ? 15.543 -4.737 3.426 1.00 88.75 246 LEU A O 1
ATOM 1990 N N . GLU A 1 247 ? 16.685 -5.742 5.076 1.00 91.56 247 GLU A N 1
ATOM 1991 C CA . GLU A 1 247 ? 16.652 -7.084 4.490 1.00 91.56 247 GLU A CA 1
ATOM 1992 C C . GLU A 1 247 ? 15.221 -7.601 4.357 1.00 91.56 247 GLU A C 1
ATOM 1994 O O . GLU A 1 247 ? 14.867 -8.207 3.344 1.00 91.56 247 GLU A O 1
ATOM 1999 N N . TYR A 1 248 ? 14.383 -7.345 5.360 1.00 92.75 248 TYR A N 1
ATOM 2000 C CA . TYR A 1 248 ? 12.975 -7.706 5.322 1.00 92.75 248 TYR A CA 1
ATOM 2001 C C . TYR A 1 248 ? 12.220 -6.955 4.214 1.00 92.75 248 TYR A C 1
ATOM 2003 O O . TYR A 1 248 ? 11.537 -7.586 3.408 1.00 92.75 248 TYR A O 1
ATOM 2011 N N . GLY A 1 249 ? 12.405 -5.639 4.099 1.00 92.75 249 GLY A N 1
ATOM 2012 C CA . GLY A 1 249 ? 11.826 -4.840 3.018 1.00 92.75 249 GLY A CA 1
ATOM 2013 C C . GLY A 1 249 ? 12.300 -5.288 1.634 1.00 92.75 249 GLY A C 1
ATOM 2014 O O . GLY A 1 249 ? 11.487 -5.449 0.725 1.00 92.75 249 GLY A O 1
ATOM 2015 N N . ALA A 1 250 ? 13.593 -5.588 1.468 1.00 93.25 250 ALA A N 1
ATOM 2016 C CA . ALA A 1 250 ? 14.128 -6.119 0.213 1.00 93.25 250 ALA A CA 1
ATOM 2017 C C . ALA A 1 250 ? 13.506 -7.480 -0.147 1.00 93.25 250 ALA A C 1
ATOM 2019 O O . ALA A 1 250 ? 13.145 -7.710 -1.303 1.00 93.25 250 ALA A O 1
ATOM 2020 N N . LYS A 1 251 ? 13.302 -8.361 0.843 1.00 94.44 251 LYS A N 1
ATOM 2021 C CA . LYS A 1 251 ? 12.580 -9.630 0.656 1.00 94.44 251 LYS A CA 1
ATOM 2022 C C . LYS A 1 251 ? 11.135 -9.405 0.215 1.00 94.44 251 LYS A C 1
ATOM 2024 O O . LYS A 1 251 ? 10.694 -10.090 -0.703 1.00 94.44 251 LYS A O 1
ATOM 2029 N N . LEU A 1 252 ? 10.420 -8.445 0.810 1.00 94.50 252 LEU A N 1
ATOM 2030 C CA . LEU A 1 252 ? 9.058 -8.090 0.389 1.00 94.50 252 LEU A CA 1
ATOM 2031 C C . LEU A 1 252 ? 9.024 -7.603 -1.063 1.00 94.50 252 LEU A C 1
ATOM 2033 O O . LEU A 1 252 ? 8.194 -8.069 -1.841 1.00 94.50 252 LEU A O 1
ATOM 2037 N N . VAL A 1 253 ? 9.958 -6.731 -1.457 1.00 95.06 253 VAL A N 1
ATOM 2038 C CA . VAL A 1 253 ? 10.072 -6.271 -2.850 1.00 95.06 253 VAL A CA 1
ATOM 2039 C C . VAL A 1 253 ? 10.328 -7.444 -3.794 1.00 95.06 253 VAL A C 1
ATOM 2041 O O . VAL A 1 253 ? 9.644 -7.575 -4.804 1.00 95.06 253 VAL A O 1
ATOM 2044 N N . MET A 1 254 ? 11.279 -8.323 -3.477 1.00 95.31 254 MET A N 1
ATOM 2045 C CA . MET A 1 254 ? 11.582 -9.479 -4.325 1.00 95.31 254 MET A CA 1
ATOM 2046 C C . MET A 1 254 ? 10.403 -10.452 -4.426 1.00 95.31 254 MET A C 1
ATOM 2048 O O . MET A 1 254 ? 10.113 -10.936 -5.518 1.00 95.31 254 MET A O 1
ATOM 2052 N N . ALA A 1 255 ? 9.692 -10.700 -3.324 1.00 93.94 255 ALA A N 1
ATOM 2053 C CA . ALA A 1 255 ? 8.473 -11.504 -3.327 1.00 93.94 255 ALA A CA 1
ATOM 2054 C C . ALA A 1 255 ? 7.383 -10.871 -4.208 1.00 93.94 255 ALA A C 1
ATOM 2056 O O . ALA A 1 255 ? 6.791 -11.555 -5.036 1.00 93.94 255 ALA A O 1
ATOM 2057 N N . ALA A 1 256 ? 7.179 -9.555 -4.103 1.00 93.50 256 ALA A N 1
ATOM 2058 C CA . ALA A 1 256 ? 6.252 -8.810 -4.950 1.00 93.50 256 ALA A CA 1
ATOM 2059 C C . ALA A 1 256 ? 6.621 -8.918 -6.440 1.00 93.50 256 ALA A C 1
ATOM 2061 O O . ALA A 1 256 ? 5.773 -9.259 -7.262 1.00 93.50 256 ALA A O 1
ATOM 2062 N N . LEU A 1 257 ? 7.893 -8.706 -6.791 1.00 93.44 257 LEU A N 1
ATOM 2063 C CA . LEU A 1 257 ? 8.396 -8.792 -8.169 1.00 93.44 257 LEU A CA 1
ATOM 2064 C C . LEU A 1 257 ? 8.304 -10.202 -8.772 1.00 93.44 257 LEU A C 1
ATOM 2066 O O . LEU A 1 257 ? 8.339 -10.337 -9.996 1.00 93.44 257 LEU A O 1
ATOM 2070 N N . ASN A 1 258 ? 8.237 -11.240 -7.939 1.00 91.44 258 ASN A N 1
ATOM 2071 C CA . ASN A 1 258 ? 8.127 -12.640 -8.357 1.00 91.44 258 ASN A CA 1
ATOM 2072 C C . ASN A 1 258 ? 6.702 -13.197 -8.228 1.00 91.44 258 ASN A C 1
ATOM 2074 O O . ASN A 1 258 ? 6.489 -14.373 -8.496 1.00 91.44 258 ASN A O 1
ATOM 2078 N N . SER A 1 259 ? 5.743 -12.375 -7.803 1.00 91.94 259 SER A N 1
ATOM 2079 C CA . SER A 1 259 ? 4.338 -12.768 -7.739 1.00 91.94 259 SER A CA 1
ATOM 2080 C C . SER A 1 259 ? 3.687 -12.751 -9.121 1.00 91.94 259 SER A C 1
ATOM 2082 O O . SER A 1 259 ? 4.030 -11.903 -9.950 1.00 91.94 259 SER A O 1
ATOM 2084 N N . GLU A 1 260 ? 2.683 -13.610 -9.308 1.00 86.88 260 GLU A N 1
ATOM 2085 C CA . GLU A 1 260 ? 1.829 -13.675 -10.508 1.00 86.88 260 GLU A CA 1
ATOM 2086 C C . GLU A 1 260 ? 1.280 -12.290 -10.892 1.00 86.88 260 GLU A C 1
ATOM 2088 O O . GLU A 1 260 ? 1.334 -11.879 -12.045 1.00 86.88 260 GLU A O 1
ATOM 2093 N N . VAL A 1 261 ? 0.909 -11.475 -9.897 1.00 85.81 261 VAL A N 1
ATOM 2094 C CA . VAL A 1 261 ? 0.419 -10.095 -10.079 1.00 85.81 261 VAL A CA 1
ATOM 2095 C C . VAL A 1 261 ? 1.373 -9.222 -10.910 1.00 85.81 261 VAL A C 1
ATOM 2097 O O . VAL A 1 261 ? 0.921 -8.408 -11.719 1.00 85.81 261 VAL A O 1
ATOM 2100 N N . VAL A 1 262 ? 2.688 -9.350 -10.704 1.00 85.94 262 VAL A N 1
ATOM 2101 C CA . VAL A 1 262 ? 3.699 -8.579 -11.448 1.00 85.94 262 VAL A CA 1
ATOM 2102 C C . VAL A 1 262 ? 4.155 -9.337 -12.690 1.00 85.94 262 VAL A C 1
ATOM 2104 O O . VAL A 1 262 ? 4.299 -8.719 -13.744 1.00 85.94 262 VAL A O 1
ATOM 2107 N N . THR A 1 263 ? 4.403 -10.645 -12.585 1.00 85.25 263 THR A N 1
ATOM 2108 C CA . THR A 1 263 ? 4.926 -11.437 -13.706 1.00 85.25 263 THR A CA 1
ATOM 2109 C C . THR A 1 263 ? 3.938 -11.518 -14.857 1.00 85.25 263 THR A C 1
ATOM 2111 O O . THR A 1 263 ? 4.343 -11.287 -15.995 1.00 85.25 263 THR A O 1
ATOM 2114 N N . ASP A 1 264 ? 2.658 -11.745 -14.570 1.00 83.56 264 ASP A N 1
ATOM 2115 C CA . ASP A 1 264 ? 1.624 -11.902 -15.592 1.00 83.56 264 ASP A CA 1
ATOM 2116 C C . ASP A 1 264 ? 1.368 -10.571 -16.286 1.00 83.56 264 ASP A C 1
ATOM 2118 O O . ASP A 1 264 ? 1.313 -10.513 -17.505 1.00 83.56 264 ASP A O 1
ATOM 2122 N N . ALA A 1 265 ? 1.353 -9.466 -15.537 1.00 79.81 265 ALA A N 1
ATOM 2123 C CA . ALA A 1 265 ? 1.193 -8.134 -16.115 1.00 79.81 265 ALA A CA 1
ATOM 2124 C C . ALA A 1 265 ? 2.341 -7.751 -17.067 1.00 79.81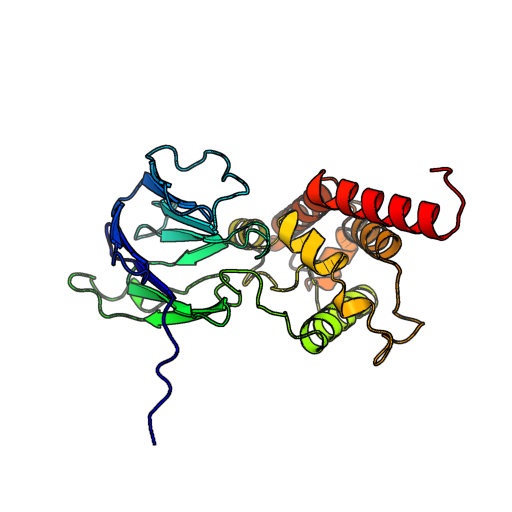 265 ALA A C 1
ATOM 2126 O O . ALA A 1 265 ? 2.122 -7.065 -18.062 1.00 79.81 265 ALA A O 1
ATOM 2127 N N . VAL A 1 266 ? 3.575 -8.179 -16.775 1.00 79.69 266 VAL A N 1
ATOM 2128 C CA . VAL A 1 266 ? 4.711 -7.994 -17.694 1.00 79.69 266 VAL A CA 1
ATOM 2129 C C . VAL A 1 266 ? 4.589 -8.921 -18.904 1.00 79.69 266 VAL A C 1
ATOM 2131 O O . VAL A 1 266 ? 4.905 -8.511 -20.022 1.00 79.69 266 VAL A O 1
ATOM 2134 N N . TYR A 1 267 ? 4.143 -10.159 -18.695 1.00 76.81 267 TYR A N 1
ATOM 2135 C CA . TYR A 1 267 ? 3.969 -11.150 -19.752 1.00 76.81 267 TYR A CA 1
ATOM 2136 C C . TYR A 1 267 ? 2.846 -10.775 -20.731 1.00 76.81 267 TYR A C 1
ATOM 2138 O O . TYR A 1 267 ? 3.071 -10.805 -21.936 1.00 76.81 267 TYR A O 1
ATOM 2146 N N . GLU A 1 268 ? 1.683 -10.346 -20.235 1.00 76.38 268 GLU A N 1
ATOM 2147 C CA . GLU A 1 268 ? 0.552 -9.846 -21.027 1.00 76.38 268 GLU A CA 1
ATOM 2148 C C . GLU A 1 268 ? 0.959 -8.675 -21.927 1.00 76.38 268 GLU A C 1
ATOM 2150 O O . GLU A 1 268 ? 0.638 -8.671 -23.112 1.00 76.38 268 GLU A O 1
ATOM 2155 N N . GLU A 1 269 ? 1.710 -7.707 -21.394 1.00 69.62 269 GLU A N 1
ATOM 2156 C CA . GLU A 1 269 ? 2.242 -6.587 -22.186 1.00 69.62 269 GLU A CA 1
ATOM 2157 C C . GLU A 1 269 ? 3.252 -7.082 -23.235 1.00 69.62 269 GLU A C 1
ATOM 2159 O O . GLU A 1 269 ? 3.185 -6.686 -24.394 1.00 69.62 269 GLU A O 1
ATOM 2164 N N . THR A 1 270 ? 4.135 -8.019 -22.870 1.00 68.56 270 THR A N 1
ATOM 2165 C CA . THR A 1 270 ? 5.106 -8.605 -23.813 1.00 68.56 270 THR A CA 1
ATOM 2166 C C . THR A 1 270 ? 4.406 -9.342 -24.960 1.00 68.56 270 THR A C 1
ATOM 2168 O O . THR A 1 270 ? 4.823 -9.235 -26.113 1.00 68.56 270 THR A O 1
ATOM 2171 N N . LEU A 1 271 ? 3.333 -10.079 -24.661 1.00 68.88 271 LEU A N 1
ATOM 2172 C CA . LEU A 1 271 ? 2.497 -10.728 -25.667 1.00 68.88 271 LEU A CA 1
ATOM 2173 C C . LEU A 1 271 ? 1.783 -9.700 -26.546 1.00 68.88 271 LEU A C 1
ATOM 2175 O O . LEU A 1 271 ? 1.798 -9.845 -27.766 1.00 68.88 271 LEU A O 1
ATOM 2179 N N . ALA A 1 272 ? 1.184 -8.664 -25.954 1.00 70.19 272 ALA A N 1
ATOM 2180 C CA . ALA A 1 272 ? 0.507 -7.602 -26.694 1.00 70.19 272 ALA A CA 1
ATOM 2181 C C . ALA A 1 272 ? 1.460 -6.892 -27.672 1.00 70.19 272 ALA A C 1
ATOM 2183 O O . ALA A 1 272 ? 1.104 -6.697 -28.836 1.00 70.19 272 ALA A O 1
ATOM 2184 N N . ASP A 1 273 ? 2.686 -6.588 -27.241 1.00 69.88 273 ASP A N 1
ATOM 2185 C CA . ASP A 1 273 ? 3.734 -6.018 -28.092 1.00 69.88 273 ASP A CA 1
ATOM 2186 C C . ASP A 1 273 ? 4.151 -6.984 -29.209 1.00 69.88 273 ASP A C 1
ATOM 2188 O O . ASP A 1 273 ? 4.308 -6.574 -30.361 1.00 69.88 273 ASP A O 1
ATOM 2192 N N . ALA A 1 274 ? 4.287 -8.278 -28.903 1.00 67.75 274 ALA A N 1
ATOM 2193 C CA . ALA A 1 274 ? 4.631 -9.293 -29.894 1.00 67.75 274 ALA A CA 1
ATOM 2194 C C . ALA A 1 274 ? 3.538 -9.471 -30.963 1.00 67.75 274 ALA A C 1
ATOM 2196 O O . ALA A 1 274 ? 3.862 -9.586 -32.148 1.00 67.75 274 ALA A O 1
ATOM 2197 N N . TYR A 1 275 ? 2.257 -9.421 -30.580 1.00 72.69 275 TYR A N 1
ATOM 2198 C CA . TYR A 1 275 ? 1.135 -9.382 -31.525 1.00 72.69 275 TYR A CA 1
ATOM 2199 C C . TYR A 1 275 ? 1.134 -8.096 -32.358 1.00 72.69 275 TYR A C 1
ATOM 2201 O O . TYR A 1 275 ? 1.001 -8.159 -33.579 1.00 72.69 275 TYR A O 1
ATOM 2209 N N . ALA A 1 276 ? 1.334 -6.929 -31.736 1.00 73.88 276 ALA A N 1
ATOM 2210 C CA . ALA A 1 276 ? 1.371 -5.644 -32.440 1.00 73.88 276 ALA A CA 1
ATOM 2211 C C . ALA A 1 276 ? 2.520 -5.555 -33.462 1.00 73.88 276 ALA A C 1
ATOM 2213 O O . ALA A 1 276 ? 2.392 -4.885 -34.486 1.00 73.88 276 ALA A O 1
ATOM 2214 N N . GLN A 1 277 ? 3.628 -6.250 -33.201 1.00 78.56 277 GLN A N 1
ATOM 2215 C CA . GLN A 1 277 ? 4.780 -6.352 -34.100 1.00 78.5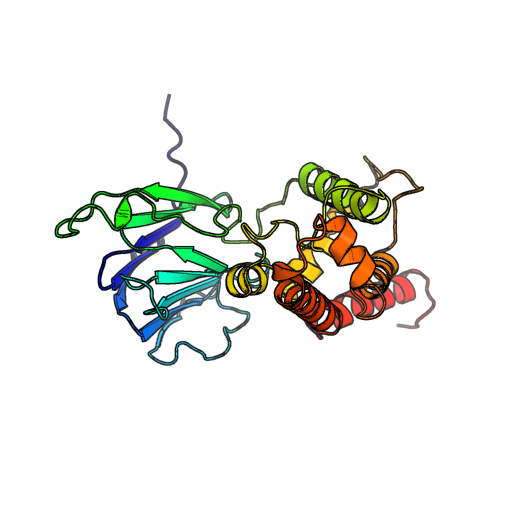6 277 GLN A CA 1
ATOM 2216 C C . GLN A 1 277 ? 4.662 -7.505 -35.114 1.00 78.56 277 GLN A C 1
ATOM 2218 O O . GLN A 1 277 ? 5.586 -7.717 -35.897 1.00 78.56 277 GLN A O 1
ATOM 2223 N N . GLY A 1 278 ? 3.551 -8.254 -35.117 1.00 70.00 278 GLY A N 1
ATOM 2224 C CA . GLY A 1 278 ? 3.320 -9.373 -36.036 1.00 70.00 278 GLY A CA 1
ATOM 2225 C C . GLY A 1 278 ? 4.240 -10.577 -35.807 1.00 70.00 278 GLY A C 1
ATOM 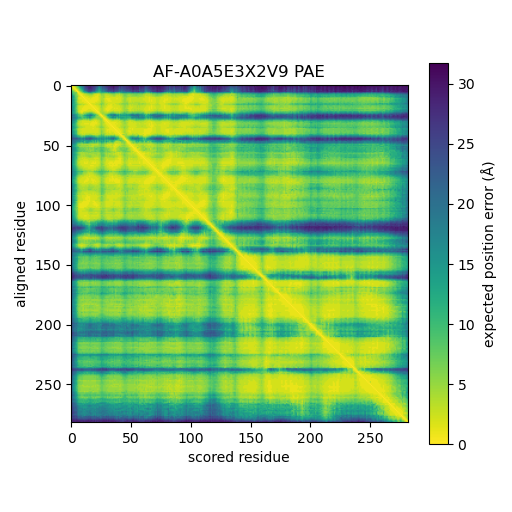2226 O O . GLY A 1 278 ? 4.403 -11.402 -36.702 1.00 70.00 278 GLY A O 1
ATOM 2227 N N . MET A 1 279 ? 4.861 -10.678 -34.628 1.00 68.69 279 MET A N 1
ATOM 2228 C CA . MET A 1 279 ? 5.756 -11.784 -34.265 1.00 68.69 279 MET A CA 1
ATOM 2229 C C . MET A 1 279 ? 4.996 -13.036 -33.810 1.00 68.69 279 MET A C 1
ATOM 2231 O O . MET A 1 279 ? 5.572 -14.121 -33.764 1.00 68.69 279 MET A O 1
ATOM 2235 N N . LEU A 1 280 ? 3.711 -12.890 -33.478 1.00 55.69 280 LEU A N 1
ATOM 2236 C CA . LEU A 1 280 ? 2.801 -13.978 -33.134 1.00 55.69 280 LEU A CA 1
ATOM 2237 C C . LEU A 1 280 ? 1.602 -13.941 -34.089 1.00 55.69 280 LEU A C 1
ATOM 2239 O O . LEU A 1 280 ? 1.020 -12.880 -34.317 1.00 55.69 280 LEU A O 1
ATOM 2243 N N . GLY A 1 281 ? 1.273 -15.093 -34.678 1.00 49.59 281 GLY A N 1
ATOM 2244 C CA . GLY A 1 281 ? 0.095 -15.254 -35.533 1.00 49.59 281 GLY A CA 1
ATOM 2245 C C . GLY A 1 281 ? -1.191 -15.273 -34.707 1.00 49.59 281 GLY A C 1
ATOM 2246 O O . GLY A 1 281 ? -1.179 -15.764 -33.580 1.00 49.59 281 GLY A O 1
ATOM 2247 N N . VAL A 1 282 ? -2.268 -14.718 -35.273 1.00 54.34 282 VAL A N 1
ATOM 2248 C CA . VAL A 1 282 ? -3.633 -14.759 -34.712 1.00 54.34 282 VAL A CA 1
ATOM 2249 C C . VAL A 1 282 ? -4.207 -16.168 -34.801 1.00 54.34 282 VAL A C 1
ATOM 2251 O O . VAL A 1 282 ? -4.053 -16.781 -35.883 1.00 54.34 282 VAL A O 1
#

Mean predicted aligned error: 9.18 Å

pLDDT: mean 80.62, std 12.61, range [32.31, 95.38]

Radius of gyration: 20.61 Å; Cα contacts (8 Å, |Δi|>4): 499; chains: 1; bounding box: 55×46×66 Å